Protein AF-A0A7S3LZZ2-F1 (afdb_monomer)

Structure (mmCIF, N/CA/C/O backbone):
data_AF-A0A7S3LZZ2-F1
#
_entry.id   AF-A0A7S3LZZ2-F1
#
loop_
_atom_site.group_PDB
_atom_site.id
_atom_site.type_symbol
_atom_site.label_atom_id
_atom_site.label_alt_id
_atom_site.label_comp_id
_atom_site.label_asym_id
_atom_site.label_entity_id
_atom_site.label_seq_id
_atom_site.pdbx_PDB_ins_code
_atom_site.Cartn_x
_atom_site.Cartn_y
_atom_site.Cartn_z
_atom_site.occupancy
_atom_site.B_iso_or_equiv
_atom_site.auth_seq_id
_atom_site.auth_comp_id
_atom_site.auth_asym_id
_atom_site.auth_atom_id
_atom_site.pdbx_PDB_model_num
ATOM 1 N N . GLU A 1 1 ? 26.527 -13.216 -9.599 1.00 69.25 1 GLU A N 1
ATOM 2 C CA . GLU A 1 1 ? 26.375 -13.040 -11.060 1.00 69.25 1 GLU A CA 1
ATOM 3 C C . GLU A 1 1 ? 26.691 -11.590 -11.415 1.00 69.25 1 GLU A C 1
ATOM 5 O O . GLU A 1 1 ? 26.596 -10.741 -10.533 1.00 69.25 1 GLU A O 1
ATOM 10 N N . ASN A 1 2 ? 27.154 -11.309 -12.637 1.00 85.38 2 ASN A N 1
ATOM 11 C CA . ASN A 1 2 ? 27.552 -9.960 -13.054 1.00 85.38 2 ASN A CA 1
ATOM 12 C C . ASN A 1 2 ? 26.360 -9.239 -13.708 1.00 85.38 2 ASN A C 1
ATOM 14 O O . ASN A 1 2 ? 25.901 -9.647 -14.773 1.00 85.38 2 ASN A O 1
ATOM 18 N N . TYR A 1 3 ? 25.875 -8.167 -13.074 1.00 78.31 3 TYR A N 1
ATOM 19 C CA . TYR A 1 3 ? 24.734 -7.362 -13.537 1.00 78.31 3 TYR A CA 1
ATOM 20 C C . TYR A 1 3 ? 24.880 -6.913 -15.000 1.00 78.31 3 TYR A C 1
ATOM 22 O O . TYR A 1 3 ? 23.918 -6.945 -15.762 1.00 78.31 3 TYR A O 1
ATOM 30 N N . LEU A 1 4 ? 26.103 -6.556 -15.409 1.00 80.50 4 LEU A N 1
ATOM 31 C CA . LEU A 1 4 ? 26.393 -6.055 -16.754 1.00 80.50 4 LEU A CA 1
ATOM 32 C C . LEU A 1 4 ? 26.231 -7.118 -17.842 1.00 80.50 4 LEU A C 1
ATOM 34 O O . LEU A 1 4 ? 26.174 -6.764 -19.012 1.00 80.50 4 LEU A O 1
ATOM 38 N N . GLU A 1 5 ? 26.211 -8.404 -17.488 1.00 83.19 5 GLU A N 1
ATOM 39 C CA . GLU A 1 5 ? 25.979 -9.501 -18.432 1.00 83.19 5 GLU A CA 1
ATOM 40 C C . GLU A 1 5 ? 24.538 -9.995 -18.405 1.00 83.19 5 GLU A C 1
ATOM 42 O O . GLU A 1 5 ? 23.996 -10.325 -19.455 1.00 83.19 5 GLU A O 1
ATOM 47 N N . GLN A 1 6 ? 23.914 -10.000 -17.225 1.00 82.75 6 GLN A N 1
ATOM 48 C CA . GLN A 1 6 ? 22.548 -10.482 -17.030 1.00 82.75 6 GLN A CA 1
ATOM 49 C C . GLN A 1 6 ? 21.499 -9.612 -17.736 1.00 82.75 6 GLN A C 1
ATOM 51 O O . GLN A 1 6 ? 20.494 -10.139 -18.204 1.00 82.75 6 GLN A O 1
ATOM 56 N N . TYR A 1 7 ? 21.734 -8.301 -17.816 1.00 83.38 7 TYR A N 1
ATOM 57 C CA . TYR A 1 7 ? 20.762 -7.333 -18.334 1.00 83.38 7 TYR A CA 1
ATOM 58 C C . TYR A 1 7 ? 21.166 -6.715 -19.676 1.00 83.38 7 TYR A C 1
ATOM 60 O O . TYR A 1 7 ? 20.685 -5.641 -20.022 1.00 83.38 7 TYR A O 1
ATOM 68 N N . LYS A 1 8 ? 22.050 -7.370 -20.441 1.00 84.69 8 LYS A N 1
ATOM 69 C CA . LYS A 1 8 ? 22.373 -6.897 -21.793 1.00 84.69 8 LYS A CA 1
ATOM 70 C C . LYS A 1 8 ? 21.149 -7.001 -22.693 1.00 84.69 8 LYS A C 1
ATOM 72 O O . LYS A 1 8 ? 20.452 -8.015 -22.690 1.00 84.69 8 LYS A O 1
ATOM 77 N N . VAL A 1 9 ? 20.946 -5.986 -23.519 1.00 83.12 9 VAL A N 1
ATOM 78 C CA . VAL A 1 9 ? 19.813 -5.898 -24.441 1.00 83.12 9 VAL A CA 1
ATOM 79 C C . VAL A 1 9 ? 20.325 -5.825 -25.874 1.00 83.12 9 VAL A C 1
ATOM 81 O O . VAL A 1 9 ? 21.414 -5.329 -26.149 1.00 83.12 9 VAL A O 1
ATOM 84 N N . SER A 1 10 ? 19.563 -6.397 -26.803 1.00 84.06 10 SER A N 1
ATOM 85 C CA . SER A 1 10 ? 19.816 -6.305 -28.245 1.00 84.06 10 SER A CA 1
ATOM 86 C C . SER A 1 10 ? 18.615 -5.617 -28.891 1.00 84.06 10 SER A C 1
ATOM 88 O O . SER A 1 10 ? 17.644 -6.300 -29.227 1.00 84.06 10 SER A O 1
ATOM 90 N N . PRO A 1 11 ? 18.621 -4.275 -28.994 1.00 78.50 11 PRO A N 1
ATOM 91 C CA . PRO A 1 11 ? 17.481 -3.558 -29.534 1.00 78.50 11 PRO A CA 1
ATOM 92 C C . PRO A 1 11 ? 17.299 -3.845 -31.033 1.00 78.50 11 PRO A C 1
ATOM 94 O O . PRO A 1 11 ? 18.282 -4.023 -31.763 1.00 78.50 11 PRO A O 1
ATOM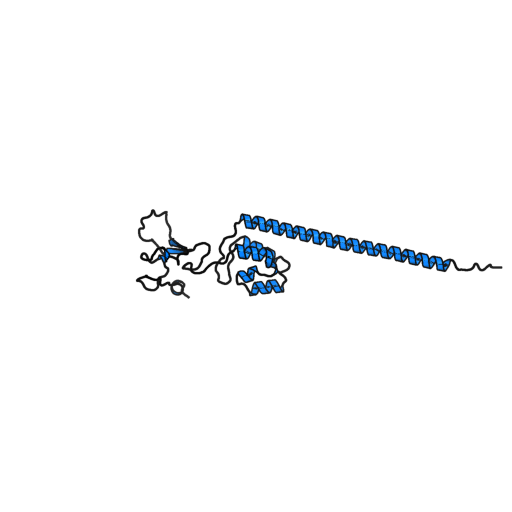 97 N N . PRO A 1 12 ? 16.049 -3.883 -31.524 1.00 75.81 12 PRO A N 1
ATOM 98 C CA . PRO A 1 12 ? 15.776 -4.094 -32.938 1.00 75.81 12 PRO A CA 1
ATOM 99 C C . PRO A 1 12 ? 16.335 -2.927 -33.762 1.00 75.81 12 PRO A C 1
ATOM 101 O O . PRO A 1 12 ? 16.027 -1.769 -33.500 1.00 75.81 12 PRO A O 1
ATOM 104 N N . GLY A 1 13 ? 17.159 -3.238 -34.765 1.00 70.00 13 GLY A N 1
ATOM 105 C CA . GLY A 1 13 ? 17.807 -2.231 -35.614 1.00 70.00 13 GLY A CA 1
ATOM 106 C C . GLY A 1 13 ? 19.178 -1.757 -35.123 1.00 70.00 13 GLY A C 1
ATOM 107 O O . GLY A 1 13 ? 19.819 -0.982 -35.828 1.00 70.00 13 GLY A O 1
ATOM 108 N N . SER A 1 14 ? 19.669 -2.248 -33.980 1.00 68.25 14 SER A N 1
ATOM 109 C CA . SER A 1 14 ? 21.058 -2.000 -33.590 1.00 68.25 14 SER A CA 1
ATOM 110 C C . SER A 1 14 ? 22.016 -2.798 -34.477 1.00 68.25 14 SER A C 1
ATOM 112 O O . SER A 1 14 ? 21.831 -3.991 -34.724 1.00 68.25 14 SER A O 1
ATOM 114 N N . HIS A 1 15 ? 23.060 -2.132 -34.968 1.00 65.69 15 HIS A N 1
ATOM 115 C CA . HIS A 1 15 ? 24.123 -2.747 -35.773 1.00 65.69 15 HIS A CA 1
ATOM 116 C C . HIS A 1 15 ? 25.244 -3.359 -34.916 1.00 65.69 15 HIS A C 1
ATOM 118 O O . HIS A 1 15 ? 26.231 -3.864 -35.455 1.00 65.69 15 HIS A O 1
ATOM 124 N N . GLN A 1 16 ? 25.113 -3.294 -33.590 1.00 66.81 16 GLN A N 1
ATOM 125 C CA . GLN A 1 16 ? 26.090 -3.787 -32.626 1.00 66.81 16 GLN A CA 1
ATOM 126 C C . GLN A 1 16 ? 25.553 -5.037 -31.911 1.00 66.81 16 GLN A C 1
ATOM 128 O O . GLN A 1 16 ? 24.363 -5.336 -31.952 1.00 66.81 16 GLN A O 1
ATOM 133 N N . GLY A 1 17 ? 26.455 -5.813 -31.300 1.00 75.06 17 GLY A N 1
ATOM 134 C CA . GLY A 1 17 ? 26.091 -6.971 -30.477 1.00 75.06 17 GLY A CA 1
ATOM 135 C C . GLY A 1 17 ? 25.333 -6.575 -29.196 1.00 75.06 17 GLY A C 1
ATOM 136 O O . GLY A 1 17 ? 24.872 -5.445 -29.078 1.00 75.06 17 GLY A O 1
ATOM 137 N N . PRO A 1 18 ? 25.211 -7.471 -28.202 1.00 78.94 18 PRO A N 1
ATOM 138 C CA . PRO A 1 18 ? 24.478 -7.176 -26.972 1.00 78.94 18 PRO A CA 1
ATOM 139 C C . PRO A 1 18 ? 25.100 -5.980 -26.231 1.00 78.94 18 PRO A C 1
ATOM 141 O O . PRO A 1 18 ? 26.233 -6.060 -25.746 1.00 78.94 18 PRO A O 1
ATOM 144 N N . ILE A 1 19 ? 24.347 -4.880 -26.158 1.00 81.81 19 ILE A N 1
ATOM 145 C CA . ILE A 1 19 ? 24.729 -3.627 -25.500 1.00 81.81 19 ILE A CA 1
ATOM 146 C C . ILE A 1 19 ? 24.229 -3.608 -24.055 1.00 81.81 19 ILE A C 1
ATOM 148 O O . ILE A 1 19 ? 23.355 -4.383 -23.670 1.00 81.81 19 ILE A O 1
ATOM 152 N N . LEU A 1 20 ? 24.811 -2.737 -23.228 1.00 83.56 20 LEU A N 1
ATOM 153 C CA . LEU A 1 20 ? 24.462 -2.660 -21.809 1.00 83.56 20 LEU A CA 1
ATOM 154 C C . LEU A 1 20 ? 23.032 -2.155 -21.590 1.00 83.56 20 LEU A C 1
ATOM 156 O O . LEU A 1 20 ? 22.352 -2.645 -20.697 1.00 83.56 20 LEU A O 1
ATOM 160 N N . ASN A 1 21 ? 22.623 -1.152 -22.366 1.00 87.00 21 ASN A N 1
ATOM 161 C CA . ASN A 1 21 ? 21.283 -0.583 -22.338 1.00 87.00 21 ASN A CA 1
ATOM 162 C C . ASN A 1 21 ? 20.990 0.191 -23.635 1.00 87.00 21 ASN A C 1
ATOM 164 O O . ASN A 1 21 ? 21.918 0.580 -24.353 1.00 87.00 21 ASN A O 1
ATOM 168 N N . SER A 1 22 ? 19.719 0.475 -23.906 1.00 86.44 22 SER A N 1
ATOM 169 C CA . SER A 1 22 ? 19.279 1.172 -25.125 1.00 86.44 22 SER A CA 1
ATOM 170 C C . SER A 1 22 ? 19.792 2.616 -25.229 1.00 86.44 22 SER A C 1
ATOM 172 O O . SER A 1 22 ? 19.927 3.145 -26.327 1.00 86.44 22 SER A O 1
ATOM 174 N N . CYS A 1 23 ? 20.127 3.259 -24.107 1.00 85.50 23 CYS A N 1
ATOM 175 C CA . CYS A 1 23 ? 20.605 4.647 -24.054 1.00 85.50 23 CYS A CA 1
ATOM 176 C C . CYS A 1 23 ? 22.049 4.846 -24.527 1.00 85.50 23 CYS A C 1
ATOM 178 O O . CYS A 1 23 ? 22.482 5.988 -24.715 1.00 85.50 23 CYS A O 1
ATOM 180 N N . THR A 1 24 ? 22.799 3.758 -24.696 1.00 80.81 24 THR A N 1
ATOM 181 C CA . THR A 1 24 ? 24.179 3.802 -25.195 1.00 80.81 24 THR A CA 1
ATOM 182 C C . THR A 1 24 ? 24.275 3.817 -26.723 1.00 80.81 24 THR A C 1
ATOM 184 O O . THR A 1 24 ? 25.304 4.238 -27.251 1.00 80.81 24 THR A O 1
ATOM 187 N N . ASP A 1 25 ? 23.216 3.423 -27.439 1.00 78.25 25 ASP A N 1
ATOM 188 C CA . ASP A 1 25 ? 23.186 3.425 -28.904 1.00 78.25 25 ASP A CA 1
ATOM 189 C C . ASP A 1 25 ? 22.629 4.753 -29.447 1.00 78.25 25 ASP A C 1
ATOM 191 O O . ASP A 1 25 ? 21.456 5.086 -29.285 1.00 78.25 25 ASP A O 1
ATOM 195 N N . ILE A 1 26 ? 23.489 5.535 -30.104 1.00 69.31 26 ILE A N 1
ATOM 196 C CA . ILE A 1 26 ? 23.172 6.881 -30.615 1.00 69.31 26 ILE A CA 1
ATOM 197 C C . ILE A 1 26 ? 22.311 6.812 -31.895 1.00 69.31 26 ILE A C 1
ATOM 199 O O . ILE A 1 26 ? 21.700 7.810 -32.277 1.00 69.31 26 ILE A O 1
ATOM 203 N N . GLY A 1 27 ? 22.259 5.654 -32.566 1.00 73.12 27 GLY A N 1
ATOM 204 C CA . GLY A 1 27 ? 21.544 5.464 -33.834 1.00 73.12 27 GLY A CA 1
ATOM 205 C C . GLY A 1 27 ? 20.116 4.932 -33.704 1.00 73.12 27 GLY A C 1
ATOM 206 O O . GLY A 1 27 ? 19.453 4.756 -34.726 1.00 73.12 27 GLY A O 1
ATOM 207 N N . LEU A 1 28 ? 19.650 4.652 -32.485 1.00 77.06 28 LEU A N 1
ATOM 208 C CA . LEU A 1 28 ? 18.345 4.042 -32.249 1.00 77.06 28 LEU A CA 1
ATOM 209 C C . LEU A 1 28 ? 17.211 5.080 -32.310 1.00 77.06 28 LEU A C 1
ATOM 211 O O . LEU A 1 28 ? 17.380 6.231 -31.901 1.00 77.06 28 LEU A O 1
ATOM 215 N N . ASP A 1 29 ? 16.044 4.675 -32.820 1.00 82.50 29 ASP A N 1
ATOM 216 C CA . ASP A 1 29 ? 14.871 5.551 -32.877 1.00 82.50 29 ASP A CA 1
ATOM 217 C C . ASP A 1 29 ? 14.443 5.982 -31.458 1.00 82.50 29 ASP A C 1
ATOM 219 O O . ASP A 1 29 ? 1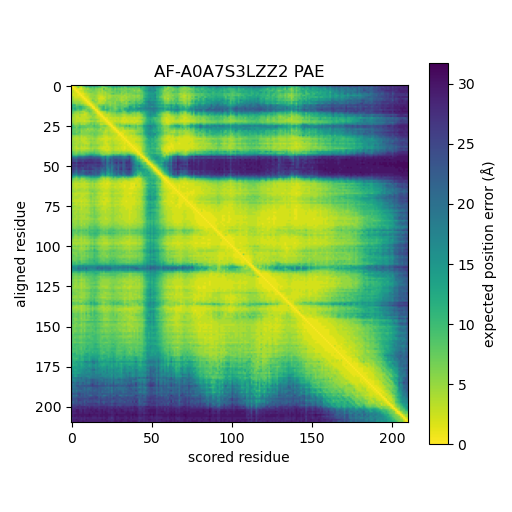4.350 5.120 -30.581 1.00 82.50 29 ASP A O 1
ATOM 223 N N . PRO A 1 30 ? 14.129 7.273 -31.215 1.00 79.50 30 PRO A N 1
ATOM 224 C CA . PRO A 1 30 ? 13.732 7.784 -29.901 1.00 79.50 30 PRO A CA 1
ATOM 225 C C . PRO A 1 30 ? 12.602 7.009 -29.212 1.00 79.50 30 PRO A C 1
ATOM 227 O O . PRO A 1 30 ? 12.548 6.993 -27.986 1.00 79.50 30 PRO A O 1
ATOM 230 N N . SER A 1 31 ? 11.705 6.374 -29.971 1.00 80.00 31 SER A N 1
ATOM 231 C CA . SER A 1 31 ? 10.592 5.586 -29.425 1.00 80.00 31 SER A CA 1
ATOM 232 C C . SER A 1 31 ? 10.999 4.204 -28.903 1.00 80.00 31 SER A C 1
ATOM 234 O O . SER A 1 31 ? 10.277 3.622 -28.098 1.00 80.00 31 SER A O 1
ATOM 236 N N . LEU A 1 32 ? 12.153 3.684 -29.331 1.00 83.56 32 LEU A N 1
ATOM 237 C CA . LEU A 1 32 ? 12.703 2.400 -28.884 1.00 83.56 32 LEU A CA 1
ATOM 238 C C . LEU A 1 32 ? 13.606 2.542 -27.651 1.00 83.56 32 LEU A C 1
ATOM 240 O O . LEU A 1 32 ? 13.959 1.536 -27.035 1.00 83.56 32 LEU A O 1
ATOM 244 N N . LEU A 1 33 ? 13.973 3.768 -27.266 1.00 86.75 33 LEU A N 1
ATOM 245 C CA . LEU A 1 33 ? 14.753 4.020 -26.055 1.00 86.75 33 LEU A CA 1
ATOM 246 C C . LEU A 1 33 ? 13.920 3.659 -24.821 1.00 86.75 33 LEU A C 1
ATOM 248 O O . LEU A 1 33 ? 12.791 4.125 -24.670 1.00 86.75 33 LEU A O 1
ATOM 252 N N . CYS A 1 34 ? 14.488 2.846 -23.925 1.00 89.94 34 CYS A N 1
ATOM 253 C CA . CYS A 1 34 ? 13.837 2.425 -22.680 1.00 89.94 34 CYS A CA 1
ATOM 254 C C . CYS A 1 34 ? 12.451 1.803 -22.915 1.00 89.94 34 CYS A C 1
ATOM 256 O O . CYS A 1 34 ? 11.501 2.093 -22.184 1.00 89.94 34 CYS A O 1
ATOM 258 N N . THR A 1 35 ? 12.310 1.030 -24.000 1.00 90.00 35 THR A N 1
ATOM 259 C CA . THR A 1 35 ? 11.042 0.407 -24.428 1.00 90.00 35 THR A CA 1
ATOM 260 C C . THR A 1 35 ? 9.910 1.426 -24.674 1.00 90.00 35 THR A C 1
ATOM 262 O O . THR A 1 35 ? 8.736 1.073 -24.712 1.00 90.00 35 THR A O 1
ATOM 265 N N . GLY A 1 36 ? 10.240 2.713 -24.831 1.00 89.75 36 GLY A N 1
ATOM 266 C CA . GLY A 1 36 ? 9.267 3.802 -24.948 1.00 89.75 36 GLY A CA 1
ATOM 267 C C . GLY A 1 36 ? 8.565 4.173 -23.633 1.00 89.75 36 GLY A C 1
ATOM 268 O O . GLY A 1 36 ? 7.584 4.914 -23.655 1.00 89.75 36 GLY A O 1
ATOM 269 N N . HIS A 1 37 ? 9.047 3.672 -22.492 1.00 92.69 37 HIS A N 1
ATOM 270 C CA . HIS A 1 37 ? 8.476 3.876 -21.152 1.00 92.69 37 HIS A CA 1
ATOM 271 C C . HIS A 1 37 ? 9.408 4.662 -20.220 1.00 92.69 37 HIS A C 1
ATOM 273 O O . HIS A 1 37 ? 9.373 4.519 -18.992 1.00 92.69 37 HIS A O 1
ATOM 279 N N . GLY A 1 38 ? 10.297 5.466 -20.796 1.00 91.56 38 GLY A N 1
ATOM 280 C CA . GLY A 1 38 ? 11.242 6.266 -20.039 1.00 91.56 38 GLY A CA 1
ATOM 281 C C . GLY A 1 38 ? 12.107 7.147 -20.922 1.00 91.56 38 GLY A C 1
ATOM 282 O O . GLY A 1 38 ? 11.900 7.274 -22.129 1.00 91.56 38 GLY A O 1
ATOM 283 N N . ARG A 1 39 ? 13.107 7.763 -20.298 1.00 89.38 39 ARG A N 1
ATOM 284 C CA . ARG A 1 39 ? 14.073 8.636 -20.968 1.00 89.38 39 ARG A CA 1
ATOM 285 C C . ARG A 1 39 ? 15.485 8.345 -20.498 1.00 89.38 39 ARG A C 1
ATOM 287 O O . ARG A 1 39 ? 15.702 7.971 -19.352 1.00 89.38 39 ARG A O 1
ATOM 294 N N . CYS A 1 40 ? 16.459 8.577 -21.363 1.00 87.56 40 CYS A N 1
ATOM 295 C CA . CYS A 1 40 ? 17.857 8.426 -20.995 1.00 87.56 40 CYS A CA 1
ATOM 296 C C . CYS A 1 40 ? 18.308 9.568 -20.086 1.00 87.56 40 CYS A C 1
ATOM 298 O O . CYS A 1 40 ? 18.065 10.742 -20.382 1.00 87.56 40 CYS A O 1
ATOM 300 N N . LYS A 1 41 ? 18.972 9.207 -18.992 1.00 86.69 41 LYS A N 1
ATOM 301 C CA . LYS A 1 41 ? 19.599 10.128 -18.052 1.00 86.69 41 LYS A CA 1
ATOM 302 C C . LYS A 1 41 ? 21.066 9.756 -17.898 1.00 86.69 41 LYS A C 1
ATOM 304 O O . LYS A 1 41 ? 21.395 8.580 -17.726 1.00 86.69 41 LYS A O 1
ATOM 309 N N . ASP A 1 42 ? 21.933 10.754 -17.947 1.00 83.62 42 ASP A N 1
ATOM 310 C CA . ASP A 1 42 ? 23.361 10.552 -17.756 1.00 83.62 42 ASP A CA 1
ATOM 311 C C . ASP A 1 42 ? 23.671 10.383 -16.262 1.00 83.62 42 ASP A C 1
ATOM 313 O O . ASP A 1 42 ? 23.072 11.023 -15.398 1.00 83.62 42 ASP A O 1
ATOM 317 N N . TRP A 1 43 ? 24.590 9.472 -15.932 1.00 79.06 43 TRP A N 1
ATOM 318 C CA . TRP A 1 43 ? 24.933 9.185 -14.535 1.00 79.06 43 TRP A CA 1
ATOM 319 C C . TRP A 1 43 ? 25.712 10.328 -13.867 1.00 79.06 43 TRP A C 1
ATOM 321 O O . TRP A 1 43 ? 25.580 10.573 -12.668 1.00 79.06 43 TRP A O 1
ATOM 331 N N . PHE A 1 44 ? 26.544 11.018 -14.648 1.00 73.38 44 PHE A N 1
ATOM 332 C CA . PHE A 1 44 ? 27.395 12.113 -14.199 1.00 73.38 44 PHE A CA 1
ATOM 333 C C . PHE A 1 44 ? 26.947 13.401 -14.894 1.00 73.38 44 PHE A C 1
ATOM 335 O O . PHE A 1 44 ? 27.557 13.807 -15.877 1.00 73.38 44 PHE A O 1
ATOM 342 N N . ASP A 1 45 ? 25.881 14.036 -14.415 1.00 65.00 45 ASP A N 1
ATOM 343 C CA . ASP A 1 45 ? 25.514 15.388 -14.849 1.00 65.00 45 ASP A CA 1
ATOM 344 C C . ASP A 1 45 ? 26.424 16.425 -14.153 1.00 65.00 45 ASP A C 1
ATOM 346 O O . ASP A 1 45 ? 26.332 16.587 -12.931 1.00 65.00 45 ASP A O 1
ATOM 350 N N . PRO A 1 46 ? 27.235 17.220 -14.877 1.00 55.59 46 PRO A N 1
ATOM 351 C CA . PRO A 1 46 ? 27.531 18.572 -14.445 1.00 55.59 46 PRO A CA 1
ATOM 352 C C . PRO A 1 46 ? 26.891 19.546 -15.443 1.00 55.59 46 PRO A C 1
ATOM 354 O O . PRO A 1 46 ? 27.400 19.727 -16.543 1.00 55.59 46 PRO A O 1
ATOM 357 N N . LEU A 1 47 ? 25.832 20.239 -15.012 1.00 53.81 47 LEU A N 1
ATOM 358 C CA . LEU A 1 47 ? 25.259 21.449 -15.640 1.00 53.81 47 LEU A CA 1
ATOM 359 C C . LEU A 1 47 ? 24.385 21.257 -16.907 1.00 53.81 47 LEU A C 1
ATOM 361 O O . LEU A 1 47 ? 24.531 20.283 -17.641 1.00 53.81 47 LEU A O 1
ATOM 365 N N . PRO A 1 48 ? 23.424 22.183 -17.148 1.00 50.28 48 PRO A N 1
ATOM 366 C CA . PRO A 1 48 ? 22.367 22.005 -18.138 1.00 50.28 48 PRO A CA 1
ATOM 367 C C . PRO A 1 48 ? 22.927 22.149 -19.555 1.00 50.28 48 PRO A C 1
ATOM 369 O O . PRO A 1 48 ? 23.380 23.222 -19.955 1.00 50.28 48 PRO A O 1
ATOM 372 N N . LEU A 1 49 ? 22.887 21.058 -20.315 1.00 53.41 49 LEU A N 1
ATOM 373 C CA . LEU A 1 49 ? 23.288 21.043 -21.715 1.00 53.41 49 LEU A CA 1
ATOM 374 C C . LEU A 1 49 ? 22.133 21.523 -22.593 1.00 53.41 49 LEU A C 1
ATOM 376 O O . LEU A 1 49 ? 21.134 20.837 -22.804 1.00 53.41 49 LEU A O 1
ATOM 380 N N . ASP A 1 50 ? 22.322 22.733 -23.109 1.00 55.06 50 ASP A N 1
ATOM 381 C CA . ASP A 1 50 ? 21.645 23.266 -24.281 1.00 55.06 50 ASP A CA 1
ATOM 382 C C . ASP A 1 50 ? 21.695 22.251 -25.446 1.00 55.06 50 ASP A C 1
ATOM 384 O O . ASP A 1 50 ? 22.606 21.426 -25.543 1.00 55.06 50 ASP A O 1
ATOM 388 N N . SER A 1 51 ? 20.699 22.303 -26.330 1.00 55.03 51 SER A N 1
ATOM 389 C CA . SER A 1 51 ? 20.233 21.231 -27.232 1.00 55.03 51 SER A CA 1
ATOM 390 C C . SER A 1 51 ? 21.198 20.768 -28.359 1.00 55.03 51 SER A C 1
ATOM 392 O O . SER A 1 51 ? 20.750 20.292 -29.406 1.00 55.03 51 SER A O 1
ATOM 394 N N . LYS A 1 52 ? 22.524 20.861 -28.194 1.00 53.56 52 LYS A N 1
ATOM 395 C CA . LYS A 1 52 ? 23.547 20.365 -29.137 1.00 53.56 52 LYS A CA 1
ATOM 396 C C . LYS A 1 52 ? 24.650 19.600 -28.386 1.00 53.56 52 LYS A C 1
ATOM 398 O O . LYS A 1 52 ? 25.630 20.190 -27.950 1.00 53.56 52 LYS A O 1
ATOM 403 N N . ARG A 1 53 ? 24.479 18.279 -28.239 1.00 53.62 53 ARG A N 1
ATOM 404 C CA . ARG A 1 53 ? 25.369 17.373 -27.480 1.00 53.62 53 ARG A CA 1
ATOM 405 C C . ARG A 1 53 ? 26.797 17.279 -28.066 1.00 53.62 53 ARG A C 1
ATOM 407 O O . ARG A 1 53 ? 26.930 16.812 -29.197 1.00 53.62 53 ARG A O 1
ATOM 414 N N . PRO A 1 54 ? 27.870 17.591 -27.310 1.00 51.53 54 PRO A N 1
ATOM 415 C CA . PRO A 1 54 ? 29.094 16.795 -27.350 1.00 51.53 54 PRO A CA 1
ATOM 416 C C . PRO A 1 54 ? 28.872 15.482 -26.569 1.00 51.53 54 PRO A C 1
ATOM 418 O O . PRO A 1 54 ? 27.968 15.401 -25.740 1.00 51.53 54 PRO A O 1
ATOM 421 N N . ALA A 1 55 ? 29.639 14.436 -26.884 1.00 53.00 55 ALA A N 1
ATOM 422 C CA . ALA A 1 55 ? 29.469 13.077 -26.355 1.00 53.00 55 ALA A CA 1
ATOM 423 C C . ALA A 1 55 ? 29.309 13.021 -24.814 1.00 53.00 55 ALA A C 1
ATOM 425 O O . ALA A 1 55 ? 29.970 13.796 -24.117 1.00 53.00 55 ALA A O 1
ATOM 426 N N . PRO A 1 56 ? 28.479 12.105 -24.273 1.00 53.34 56 PRO A N 1
ATOM 427 C CA . PRO A 1 56 ? 28.312 11.964 -22.830 1.00 53.34 56 PRO A CA 1
ATOM 428 C C . PRO A 1 56 ? 29.654 11.605 -22.176 1.00 53.34 56 PRO A C 1
ATOM 430 O O . PRO A 1 56 ? 30.360 10.701 -22.623 1.00 53.34 56 PRO A O 1
ATOM 433 N N . LEU A 1 57 ? 30.016 12.317 -21.106 1.00 58.94 57 LEU A N 1
ATOM 434 C CA . LEU A 1 57 ? 31.246 12.091 -20.332 1.00 58.94 57 LEU A CA 1
ATOM 435 C C . LEU A 1 57 ? 31.176 10.829 -19.438 1.00 58.94 57 LEU A C 1
ATOM 437 O O . LEU A 1 57 ? 32.108 10.565 -18.679 1.00 58.94 57 LEU A O 1
ATOM 441 N N . GLY A 1 58 ? 30.101 10.035 -19.522 1.00 69.81 58 GLY A N 1
ATOM 442 C CA . GLY A 1 58 ? 29.912 8.814 -18.737 1.00 69.81 58 GLY A CA 1
ATOM 443 C C . GLY A 1 58 ? 28.733 7.945 -19.201 1.00 69.81 58 GLY A C 1
ATOM 444 O O . GLY A 1 58 ? 28.119 8.246 -20.223 1.00 69.81 58 GLY A O 1
ATOM 445 N N . PRO A 1 59 ? 28.428 6.846 -18.483 1.00 80.44 59 PRO A N 1
ATOM 446 C CA . PRO A 1 59 ? 27.345 5.938 -18.843 1.00 80.44 59 PRO A CA 1
ATOM 447 C C . PRO A 1 59 ? 25.972 6.596 -18.643 1.00 80.44 59 PRO A C 1
ATOM 449 O O . PRO A 1 59 ? 25.712 7.214 -17.608 1.00 80.44 59 PRO A O 1
ATOM 452 N N . SER A 1 60 ? 25.094 6.424 -19.628 1.00 84.44 60 SER A N 1
ATOM 453 C CA . SER A 1 60 ? 23.682 6.798 -19.580 1.00 84.44 60 SER A CA 1
ATOM 454 C C . SER A 1 60 ? 22.829 5.583 -19.204 1.00 84.44 60 SER A C 1
ATOM 456 O O . SER A 1 60 ? 23.166 4.447 -19.546 1.00 84.44 60 SER A O 1
ATOM 458 N N . PHE A 1 61 ? 21.733 5.805 -18.480 1.00 88.38 61 PHE A N 1
ATOM 459 C CA . PHE A 1 61 ? 20.781 4.763 -18.085 1.00 88.38 61 PHE A CA 1
ATOM 460 C C . PHE A 1 61 ? 19.343 5.233 -18.291 1.00 88.38 61 PHE A C 1
ATOM 462 O O . PHE A 1 61 ? 19.065 6.431 -18.360 1.00 88.38 61 PHE A O 1
ATOM 469 N N . CYS A 1 62 ? 18.420 4.280 -18.359 1.00 89.69 62 CYS A N 1
ATOM 470 C CA . CYS A 1 62 ? 16.999 4.569 -18.442 1.00 89.69 62 CYS A CA 1
ATOM 471 C C . CYS A 1 62 ? 16.448 5.095 -17.110 1.00 89.69 62 CYS A C 1
ATOM 473 O O . CYS A 1 62 ? 16.510 4.434 -16.074 1.00 89.69 62 CYS A O 1
ATOM 475 N N . GLU A 1 63 ? 15.866 6.289 -17.150 1.00 92.00 63 GLU A N 1
ATOM 476 C CA . GLU A 1 63 ? 14.983 6.828 -16.123 1.00 92.00 63 GLU A CA 1
ATOM 477 C C . GLU A 1 63 ? 13.541 6.520 -16.540 1.00 92.00 63 GLU A C 1
ATOM 479 O O . GLU A 1 63 ? 12.989 7.161 -17.436 1.00 92.00 63 GLU A O 1
ATOM 484 N N . CYS A 1 64 ? 12.960 5.493 -15.919 1.00 93.81 64 CYS A N 1
ATOM 485 C CA . CYS A 1 64 ? 11.615 5.024 -16.237 1.00 93.81 64 CYS A CA 1
ATOM 486 C C . CYS A 1 64 ? 10.524 5.985 -15.775 1.00 93.81 64 CYS A C 1
ATOM 488 O O . CYS A 1 64 ? 10.641 6.632 -14.727 1.00 93.81 64 CYS A O 1
ATOM 490 N N . ASP A 1 65 ? 9.414 5.972 -16.506 1.00 94.31 65 ASP A N 1
ATOM 491 C CA . ASP A 1 65 ? 8.172 6.596 -16.080 1.00 94.31 65 ASP A CA 1
ATOM 492 C C . ASP A 1 65 ? 7.651 5.968 -14.779 1.00 94.31 65 ASP A C 1
ATOM 494 O O . ASP A 1 65 ? 8.015 4.857 -14.381 1.00 94.31 65 ASP A O 1
ATOM 498 N N . ARG A 1 66 ? 6.766 6.692 -14.083 1.00 93.56 66 ARG A N 1
ATOM 499 C CA . ARG A 1 66 ? 6.282 6.323 -12.741 1.00 93.56 66 ARG A CA 1
ATOM 500 C C . ARG A 1 66 ? 5.765 4.883 -12.661 1.00 93.56 66 ARG A C 1
ATOM 502 O O . ARG A 1 66 ? 6.025 4.212 -11.660 1.00 93.56 66 ARG A O 1
ATOM 509 N N . ASP A 1 67 ? 5.062 4.434 -13.696 1.00 94.88 67 ASP A N 1
ATOM 510 C CA . ASP A 1 67 ? 4.331 3.166 -13.725 1.00 94.88 67 ASP A CA 1
ATOM 511 C C . ASP A 1 67 ? 5.177 1.993 -14.264 1.00 94.88 67 ASP A C 1
ATOM 513 O O . ASP A 1 67 ? 4.682 0.870 -14.327 1.00 94.88 67 ASP A O 1
ATOM 517 N N . TRP A 1 68 ? 6.458 2.219 -14.587 1.00 94.69 68 TRP A N 1
ATOM 518 C CA . TRP A 1 68 ? 7.378 1.217 -15.136 1.00 94.69 68 TRP A CA 1
ATOM 519 C C . TRP A 1 68 ? 8.674 1.110 -14.323 1.00 94.69 68 TRP A C 1
ATOM 521 O O . TRP A 1 68 ? 9.055 2.005 -13.564 1.00 94.69 68 TRP A O 1
ATOM 531 N N . THR A 1 69 ? 9.345 -0.033 -14.421 1.00 93.88 69 THR A N 1
ATOM 532 C CA . THR A 1 69 ? 10.573 -0.357 -13.692 1.00 93.88 69 THR A CA 1
ATOM 533 C C . THR A 1 69 ? 11.405 -1.384 -14.455 1.00 93.88 69 THR A C 1
ATOM 535 O O . THR A 1 69 ? 10.948 -1.951 -15.440 1.00 93.88 69 THR A O 1
ATOM 538 N N . GLY A 1 70 ? 12.622 -1.628 -13.973 1.00 90.44 70 GLY A N 1
ATOM 539 C CA . GLY A 1 70 ? 13.591 -2.506 -14.627 1.00 90.44 70 GLY A CA 1
ATOM 540 C C . GLY A 1 70 ? 14.715 -1.703 -15.287 1.00 90.44 70 GLY A C 1
ATOM 541 O O . GLY A 1 70 ? 14.667 -0.472 -15.281 1.00 90.44 70 GLY A O 1
ATOM 542 N N . PRO A 1 71 ? 15.746 -2.377 -15.815 1.00 88.88 71 PRO A N 1
ATOM 543 C CA . PRO A 1 71 ? 16.862 -1.717 -16.493 1.00 88.88 71 PRO A CA 1
ATOM 544 C C . PRO A 1 71 ? 16.443 -1.030 -17.804 1.00 88.88 71 PRO A C 1
ATOM 546 O O . PRO A 1 71 ? 17.035 -0.016 -18.156 1.00 88.88 71 PRO A O 1
ATOM 549 N N . GLU A 1 72 ? 15.406 -1.544 -18.478 1.00 90.31 72 GLU A N 1
ATOM 550 C CA . GLU A 1 72 ? 14.863 -1.027 -19.750 1.00 90.31 72 GLU A CA 1
ATOM 551 C C . GLU A 1 72 ? 13.385 -0.621 -19.654 1.00 90.31 72 GLU A C 1
ATOM 553 O O . GLU A 1 72 ? 12.702 -0.496 -20.671 1.00 90.31 72 GLU A O 1
ATOM 558 N N . CYS A 1 73 ? 12.879 -0.411 -18.434 1.00 92.50 73 CYS A N 1
ATOM 559 C CA . CYS A 1 73 ? 11.492 -0.000 -18.188 1.00 92.50 73 CYS A CA 1
ATOM 560 C C . CYS A 1 73 ? 10.442 -0.957 -18.782 1.00 92.50 73 CYS A C 1
ATOM 562 O O . CYS A 1 73 ? 9.364 -0.539 -19.190 1.00 92.50 73 CYS A O 1
ATOM 564 N N . ASP A 1 74 ? 10.759 -2.247 -18.815 1.00 91.38 74 ASP A N 1
ATOM 565 C CA . ASP A 1 74 ? 9.958 -3.323 -19.396 1.00 91.38 74 ASP A CA 1
ATOM 566 C C . ASP A 1 74 ? 8.938 -3.916 -18.410 1.00 91.38 74 ASP A C 1
ATOM 568 O O . ASP A 1 74 ? 7.962 -4.553 -18.811 1.00 91.38 74 ASP A O 1
ATOM 572 N N . ILE A 1 75 ? 9.136 -3.695 -17.109 1.00 92.12 75 ILE A N 1
ATOM 573 C CA . ILE A 1 75 ? 8.297 -4.256 -16.050 1.00 92.12 75 ILE A CA 1
ATOM 574 C C . ILE A 1 75 ? 7.300 -3.200 -15.578 1.00 92.12 75 ILE A C 1
ATOM 576 O O . ILE A 1 75 ? 7.680 -2.146 -15.067 1.00 92.12 75 ILE A O 1
ATOM 580 N N . GLN A 1 76 ? 6.007 -3.498 -15.668 1.00 93.62 76 GLN A N 1
ATOM 581 C CA . GLN A 1 76 ? 4.968 -2.609 -15.155 1.00 93.62 76 GLN A CA 1
ATOM 582 C C . GLN A 1 76 ? 4.886 -2.679 -13.620 1.00 93.62 76 GLN A C 1
ATOM 584 O O . GLN A 1 76 ? 4.774 -3.755 -13.024 1.00 93.62 76 GLN A O 1
ATOM 589 N N . ARG A 1 77 ? 4.908 -1.522 -12.953 1.00 94.94 77 ARG A N 1
ATOM 590 C CA . ARG A 1 77 ? 4.744 -1.416 -11.500 1.00 94.94 77 ARG A CA 1
ATOM 591 C C . ARG A 1 77 ? 3.287 -1.595 -11.092 1.00 94.94 77 ARG A C 1
ATOM 593 O O . ARG A 1 77 ? 2.355 -1.140 -11.747 1.00 94.94 77 ARG A O 1
ATOM 600 N N . LYS A 1 78 ? 3.103 -2.185 -9.913 1.00 95.06 78 LYS A N 1
ATOM 601 C CA . LYS A 1 78 ? 1.814 -2.199 -9.215 1.00 95.06 78 LYS A CA 1
ATOM 602 C C . LYS A 1 78 ? 1.508 -0.812 -8.633 1.00 95.06 78 LYS A C 1
ATOM 604 O O . LYS A 1 78 ? 2.427 -0.102 -8.229 1.00 95.06 78 LYS A O 1
ATOM 609 N N . SER A 1 79 ? 0.230 -0.451 -8.558 1.00 95.56 79 SER A N 1
ATOM 610 C CA . SER A 1 79 ? -0.247 0.832 -8.019 1.00 95.56 79 SER A CA 1
ATOM 611 C C . SER A 1 79 ? -0.189 0.838 -6.485 1.00 95.56 79 SER A C 1
ATOM 613 O O . SER A 1 79 ? -0.712 -0.076 -5.836 1.00 95.56 79 SER A O 1
ATOM 615 N N . GLN A 1 80 ? 0.425 1.867 -5.890 1.00 95.81 80 GLN A N 1
ATOM 616 C CA . GLN A 1 80 ? 0.441 2.051 -4.434 1.00 95.81 80 GLN A CA 1
ATOM 617 C C . GLN A 1 80 ? -0.960 2.382 -3.913 1.00 95.81 80 GLN A C 1
ATOM 619 O O . GLN A 1 80 ? -1.343 1.885 -2.857 1.00 95.81 80 GLN A O 1
ATOM 624 N N . PHE A 1 81 ? -1.752 3.151 -4.660 1.00 95.00 81 PHE A N 1
ATOM 625 C CA . PHE A 1 81 ? -3.123 3.506 -4.312 1.00 95.00 81 PHE A CA 1
ATOM 626 C C . PHE A 1 81 ? -4.007 2.268 -4.210 1.00 95.00 81 PHE A C 1
ATOM 628 O O . PHE A 1 81 ? -4.728 2.100 -3.228 1.00 95.00 81 PHE A O 1
ATOM 635 N N . THR A 1 82 ? -3.890 1.348 -5.168 1.00 95.62 82 THR A N 1
ATOM 636 C CA . THR A 1 82 ? -4.616 0.073 -5.123 1.00 95.62 82 THR A CA 1
ATOM 637 C C . THR A 1 82 ? -4.218 -0.733 -3.886 1.00 95.62 82 THR A C 1
ATOM 639 O O . THR A 1 82 ? -5.088 -1.209 -3.156 1.00 95.62 82 THR A O 1
ATOM 642 N N . ALA A 1 83 ? -2.916 -0.834 -3.594 1.00 95.81 83 ALA A N 1
ATOM 643 C CA . ALA A 1 83 ? -2.432 -1.498 -2.384 1.00 95.81 83 ALA A CA 1
ATOM 644 C C . ALA A 1 83 ? -2.954 -0.823 -1.100 1.00 95.81 83 ALA A C 1
ATOM 646 O O . ALA A 1 83 ? -3.338 -1.510 -0.154 1.00 95.81 83 ALA A O 1
ATOM 647 N N . PHE A 1 84 ? -3.005 0.511 -1.074 1.00 95.69 84 PHE A N 1
ATOM 648 C CA . PHE A 1 84 ? -3.490 1.304 0.054 1.00 95.69 84 PHE A CA 1
ATOM 649 C C . PHE A 1 84 ? -4.986 1.086 0.304 1.00 95.69 84 PHE A C 1
ATOM 651 O O . PHE A 1 84 ? -5.379 0.789 1.430 1.00 95.69 84 PHE A O 1
ATOM 658 N N . VAL A 1 85 ? -5.815 1.152 -0.740 1.00 95.00 85 VAL A N 1
ATOM 659 C CA . VAL A 1 85 ? -7.262 0.893 -0.654 1.00 95.00 85 VAL A CA 1
ATOM 660 C C . VAL A 1 85 ? -7.529 -0.542 -0.195 1.00 95.00 85 VAL A C 1
ATOM 662 O O . VAL A 1 85 ? -8.353 -0.765 0.695 1.00 95.00 85 VAL A O 1
ATOM 665 N N . LEU A 1 86 ? -6.794 -1.520 -0.734 1.00 95.31 86 LEU A N 1
ATOM 666 C CA . LEU A 1 86 ? -6.886 -2.911 -0.285 1.00 95.31 86 LEU A CA 1
ATOM 667 C C . LEU A 1 86 ? -6.489 -3.066 1.185 1.00 95.31 86 LEU A C 1
ATOM 669 O O . LEU A 1 86 ? -7.154 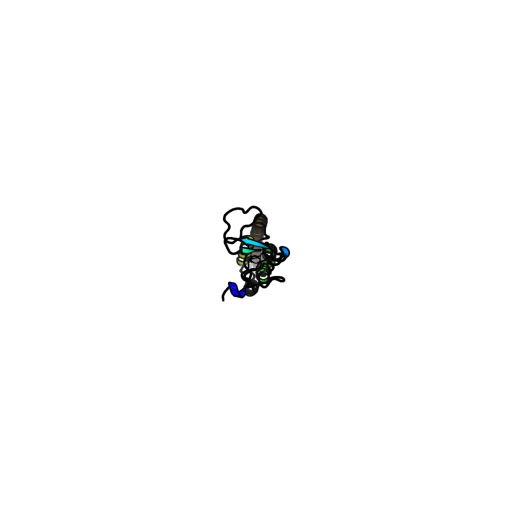-3.802 1.911 1.00 95.31 86 LEU A O 1
ATOM 673 N N . SER A 1 87 ? -5.462 -2.353 1.647 1.00 94.00 87 SER A N 1
ATOM 674 C CA . SER A 1 87 ? -5.077 -2.351 3.061 1.00 94.00 87 SER A CA 1
ATOM 675 C C . SER A 1 87 ? -6.162 -1.712 3.932 1.00 94.00 87 SER A C 1
ATOM 677 O O . SER A 1 87 ? -6.528 -2.262 4.965 1.00 94.00 87 SER A O 1
ATOM 679 N N . MET A 1 88 ? -6.770 -0.609 3.495 1.00 92.19 88 MET A N 1
ATOM 680 C CA . MET A 1 88 ? -7.787 0.106 4.268 1.00 92.19 88 MET A CA 1
ATOM 681 C C . MET A 1 88 ? -9.081 -0.698 4.456 1.00 92.19 88 MET A C 1
ATOM 683 O O . MET A 1 88 ? -9.605 -0.735 5.563 1.00 92.19 88 MET A O 1
ATOM 687 N N . PHE A 1 89 ? -9.592 -1.366 3.417 1.00 91.88 89 PHE A N 1
ATOM 688 C CA . PHE A 1 89 ? -10.870 -2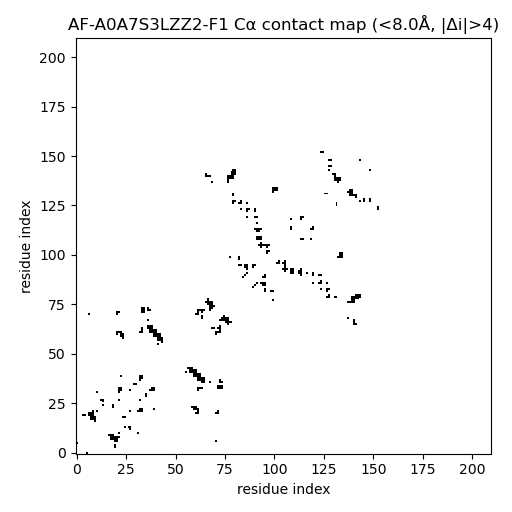.096 3.502 1.00 91.88 89 PHE A CA 1
ATOM 689 C C . PHE A 1 89 ? -10.709 -3.590 3.784 1.00 91.88 89 PHE A C 1
ATOM 691 O O . PHE A 1 89 ? -11.507 -4.179 4.511 1.00 91.88 89 PHE A O 1
ATOM 698 N N . PHE A 1 90 ? -9.669 -4.209 3.229 1.00 91.81 90 PHE A N 1
ATOM 699 C CA . PHE A 1 90 ? -9.449 -5.656 3.280 1.00 91.81 90 PHE A CA 1
ATOM 700 C C . PHE A 1 90 ? -8.133 -6.032 3.981 1.00 91.81 90 PHE A C 1
ATOM 702 O O . PHE A 1 90 ? -7.709 -7.189 3.929 1.00 91.81 90 PHE A O 1
ATOM 709 N N . GLY A 1 91 ? -7.486 -5.093 4.680 1.00 87.19 91 GLY A N 1
ATOM 710 C CA . GLY A 1 91 ? -6.206 -5.331 5.354 1.00 87.19 91 GLY A CA 1
ATOM 711 C C . GLY A 1 91 ? -6.292 -6.297 6.534 1.00 87.19 91 GLY A C 1
ATOM 712 O O . GLY A 1 91 ? -5.334 -7.034 6.767 1.00 87.19 91 GLY A O 1
ATOM 713 N N . MET A 1 92 ? -7.447 -6.389 7.208 1.00 86.75 92 MET A N 1
ATOM 714 C CA . MET A 1 92 ? -7.705 -7.425 8.224 1.00 86.75 92 MET A CA 1
ATOM 715 C C . MET A 1 92 ? -7.643 -8.844 7.638 1.00 86.75 92 MET A C 1
ATOM 717 O O . MET A 1 92 ? -7.266 -9.781 8.336 1.00 86.75 92 MET A O 1
ATOM 721 N N . PHE A 1 93 ? -7.957 -8.991 6.347 1.00 89.81 93 PHE A N 1
ATOM 722 C CA . PHE A 1 93 ? -7.859 -10.248 5.604 1.00 89.81 93 PHE A CA 1
ATOM 723 C C . PHE A 1 93 ? -6.519 -10.410 4.862 1.00 89.81 93 PHE A C 1
ATOM 725 O O . PHE A 1 93 ? -6.308 -11.414 4.190 1.00 89.81 93 PHE A O 1
ATOM 732 N N . GLY A 1 94 ? -5.607 -9.435 4.946 1.00 89.81 94 GLY A N 1
ATOM 733 C CA . GLY A 1 94 ? -4.301 -9.488 4.281 1.00 89.81 94 GLY A CA 1
ATOM 734 C C . GLY A 1 94 ? -4.327 -9.321 2.757 1.00 89.81 94 GLY A C 1
ATOM 735 O O . GLY A 1 94 ? -3.366 -9.711 2.092 1.00 89.81 94 GLY A O 1
ATOM 736 N N . ALA A 1 95 ? -5.390 -8.739 2.187 1.00 94.12 95 ALA A N 1
ATOM 737 C CA . ALA A 1 95 ? -5.505 -8.507 0.740 1.00 94.12 95 ALA A CA 1
ATOM 738 C C . ALA A 1 95 ? -4.366 -7.647 0.166 1.00 94.12 95 ALA A C 1
ATOM 740 O O . ALA A 1 95 ? -3.910 -7.876 -0.954 1.00 94.12 95 ALA A O 1
ATOM 741 N N . ASP A 1 96 ? -3.873 -6.694 0.953 1.00 93.56 96 ASP A N 1
ATOM 742 C CA . ASP A 1 96 ? -2.713 -5.862 0.635 1.00 93.56 96 ASP A CA 1
ATOM 743 C C . ASP A 1 96 ? -1.430 -6.683 0.430 1.00 93.56 96 ASP A C 1
ATOM 745 O O . ASP A 1 96 ? -0.692 -6.465 -0.531 1.00 93.56 96 ASP A O 1
ATOM 749 N N . MET A 1 97 ? -1.191 -7.682 1.282 1.00 93.38 97 MET A N 1
ATOM 750 C CA . MET A 1 97 ? -0.040 -8.582 1.155 1.00 93.38 97 MET A CA 1
ATOM 751 C C . MET A 1 97 ? -0.169 -9.508 -0.050 1.00 93.38 97 MET A C 1
ATOM 753 O O . MET A 1 97 ? 0.819 -9.717 -0.757 1.00 93.38 97 MET A O 1
ATOM 757 N N . PHE A 1 98 ? -1.375 -10.010 -0.334 1.00 94.44 98 PHE A N 1
ATOM 758 C CA . PHE A 1 98 ? -1.625 -10.803 -1.541 1.00 94.44 98 PHE A CA 1
ATOM 759 C C . PHE A 1 98 ? -1.395 -9.987 -2.815 1.00 94.44 98 PHE A C 1
ATOM 761 O O . PHE A 1 98 ? -0.752 -10.474 -3.744 1.00 94.44 98 PHE A O 1
ATOM 768 N N . TYR A 1 99 ? -1.826 -8.723 -2.841 1.00 95.00 99 TYR A N 1
ATOM 769 C CA . TYR A 1 99 ? -1.571 -7.829 -3.971 1.00 95.00 99 TYR A CA 1
ATOM 770 C C . TYR A 1 99 ? -0.074 -7.590 -4.200 1.00 95.00 99 TYR A C 1
ATOM 772 O O . TYR A 1 99 ? 0.397 -7.630 -5.337 1.00 95.00 99 TYR A O 1
ATOM 780 N N . LEU A 1 100 ? 0.703 -7.405 -3.131 1.00 94.12 100 LEU A N 1
ATOM 781 C CA . LEU A 1 100 ? 2.152 -7.191 -3.208 1.00 94.12 100 LEU A CA 1
ATOM 782 C C . LEU A 1 100 ? 2.963 -8.476 -3.492 1.00 94.12 100 LEU A C 1
ATOM 784 O O . LEU A 1 100 ? 4.169 -8.385 -3.720 1.00 94.12 100 LEU A O 1
ATOM 788 N N . GLY A 1 101 ? 2.318 -9.650 -3.511 1.00 93.81 101 GLY A N 1
ATOM 789 C CA . GLY A 1 101 ? 2.949 -10.954 -3.766 1.00 93.81 101 GLY A CA 1
ATOM 790 C C . GLY A 1 101 ? 3.469 -11.670 -2.513 1.00 93.81 101 GLY A C 1
ATOM 791 O O . GLY A 1 101 ? 4.017 -12.766 -2.605 1.00 93.81 101 GLY A O 1
ATOM 792 N N . TRP A 1 102 ? 3.264 -11.101 -1.323 1.00 92.56 102 TRP A N 1
ATOM 793 C CA . TRP A 1 102 ? 3.689 -11.677 -0.044 1.00 92.56 102 TRP A CA 1
ATOM 794 C C . TRP A 1 102 ? 2.662 -12.687 0.487 1.00 92.56 102 TRP A C 1
ATOM 796 O O . TRP A 1 102 ? 2.052 -12.486 1.540 1.00 92.56 102 TRP A O 1
ATOM 806 N N . PHE A 1 103 ? 2.476 -13.801 -0.228 1.00 92.69 103 PHE A N 1
ATOM 807 C CA . PHE A 1 103 ? 1.458 -14.810 0.102 1.00 92.69 103 PHE A CA 1
ATOM 808 C C . PHE A 1 103 ? 1.590 -15.371 1.523 1.00 92.69 103 PHE A C 1
ATOM 810 O O . PHE A 1 103 ? 0.591 -15.466 2.232 1.00 92.69 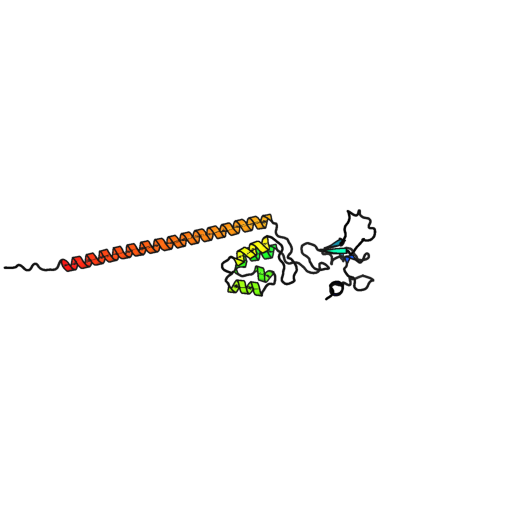103 PHE A O 1
ATOM 817 N N . GLY A 1 104 ? 2.811 -15.685 1.973 1.00 91.81 104 GLY A N 1
ATOM 818 C CA . GLY A 1 104 ? 3.041 -16.214 3.323 1.00 91.81 104 GLY A CA 1
ATOM 819 C C . GLY A 1 104 ? 2.600 -15.250 4.431 1.00 91.81 104 GLY A C 1
ATOM 820 O O . GLY A 1 104 ? 1.942 -15.665 5.384 1.00 91.81 104 GLY A O 1
ATOM 821 N N . LEU A 1 105 ? 2.887 -13.950 4.279 1.00 90.19 105 LEU A N 1
ATOM 822 C CA . LEU A 1 105 ? 2.450 -12.920 5.231 1.00 90.19 105 LEU A CA 1
ATOM 823 C C . LEU A 1 105 ? 0.935 -12.687 5.164 1.00 90.19 105 LEU A C 1
ATOM 825 O O . LEU A 1 105 ? 0.308 -12.489 6.203 1.00 90.19 105 LEU A O 1
ATOM 829 N N . GLY A 1 106 ? 0.336 -12.759 3.971 1.00 90.25 106 GLY A N 1
ATOM 830 C CA . GLY A 1 106 ? -1.119 -12.685 3.803 1.00 90.25 106 GLY A CA 1
ATOM 831 C C . GLY A 1 106 ? -1.852 -13.825 4.517 1.00 90.25 106 GLY A C 1
ATOM 832 O O . GLY A 1 106 ? -2.801 -13.583 5.262 1.00 90.25 106 GLY A O 1
ATOM 833 N N . VAL A 1 107 ? -1.369 -15.065 4.381 1.00 92.00 107 VAL A N 1
ATOM 834 C CA . VAL A 1 107 ? -1.931 -16.224 5.100 1.00 92.00 107 VAL A CA 1
ATOM 835 C C . VAL A 1 107 ? -1.731 -16.089 6.610 1.00 92.00 107 VAL A C 1
ATOM 837 O O . VAL A 1 107 ? -2.666 -16.322 7.373 1.00 92.00 107 VAL A O 1
ATOM 840 N N . ALA A 1 108 ? -0.555 -15.646 7.062 1.00 90.69 108 ALA A N 1
ATOM 841 C CA . ALA A 1 108 ? -0.305 -15.411 8.483 1.00 90.69 108 ALA A CA 1
ATOM 842 C C . ALA A 1 108 ? -1.261 -14.359 9.080 1.00 90.69 108 ALA A C 1
ATOM 844 O O . ALA A 1 108 ? -1.777 -14.551 10.186 1.00 90.69 108 ALA A O 1
ATOM 845 N N . LYS A 1 109 ? -1.569 -13.284 8.343 1.00 88.69 109 LYS A N 1
ATOM 846 C CA . LYS A 1 109 ? -2.606 -12.316 8.733 1.00 88.69 109 LYS A CA 1
ATOM 847 C C . LYS A 1 109 ? -3.981 -12.964 8.864 1.00 88.69 109 LYS A C 1
ATOM 849 O O . LYS A 1 109 ? -4.651 -12.736 9.866 1.00 88.69 109 LYS A O 1
ATOM 854 N N . LEU A 1 110 ? -4.392 -13.790 7.901 1.00 88.62 110 LEU A N 1
ATOM 855 C CA . LEU A 1 110 ? -5.678 -14.497 7.960 1.00 88.62 110 LEU A CA 1
ATOM 856 C C . LEU A 1 110 ? -5.771 -15.413 9.184 1.00 88.62 110 LEU A C 1
ATOM 858 O O . LEU A 1 110 ? -6.755 -15.360 9.920 1.00 88.62 110 LEU A O 1
ATOM 862 N N . CYS A 1 111 ? -4.730 -16.208 9.443 1.00 87.94 111 CYS A N 1
ATOM 863 C CA . CYS A 1 111 ? -4.689 -17.120 10.587 1.00 87.94 111 CYS A CA 1
ATOM 864 C C . CYS A 1 111 ? -4.713 -16.386 11.936 1.00 87.94 111 CYS A C 1
ATOM 866 O O . CYS A 1 111 ? -5.246 -16.909 12.910 1.00 87.94 111 CYS A O 1
ATOM 868 N N . THR A 1 112 ? -4.156 -15.175 11.998 1.00 87.50 112 THR A N 1
ATOM 869 C CA . THR A 1 112 ? -4.118 -14.347 13.216 1.00 87.50 112 THR A CA 1
ATOM 870 C C . THR A 1 112 ? -5.291 -13.370 13.326 1.00 87.50 112 THR A C 1
ATOM 872 O O . THR A 1 112 ? -5.288 -12.530 14.227 1.00 87.50 112 THR A O 1
ATOM 875 N N . LEU A 1 113 ? -6.280 -13.451 12.421 1.00 80.75 113 LEU A N 1
ATOM 876 C CA . LEU A 1 113 ? -7.387 -12.490 12.301 1.00 80.75 113 LEU A CA 1
ATOM 877 C C . LEU A 1 113 ? -6.888 -11.030 12.296 1.00 80.75 113 LEU A C 1
ATOM 879 O O . LEU A 1 113 ? -7.415 -10.169 12.999 1.00 80.75 113 LEU A O 1
ATOM 883 N N . GLY A 1 114 ? -5.818 -10.762 11.543 1.00 69.94 114 GLY A N 1
ATOM 884 C CA . GLY A 1 114 ? -5.219 -9.432 11.411 1.00 69.94 114 GLY A CA 1
ATOM 885 C C . GLY A 1 114 ? -4.398 -8.973 12.622 1.00 69.94 114 GLY A C 1
ATOM 886 O O . GLY A 1 114 ? -4.178 -7.770 12.784 1.00 69.94 114 GLY A O 1
ATOM 887 N N . GLY A 1 115 ? -3.957 -9.891 13.494 1.00 75.62 115 GLY A N 1
ATOM 888 C CA . GLY A 1 115 ? -3.046 -9.593 14.607 1.00 75.62 115 GLY A CA 1
ATOM 889 C C . GLY A 1 115 ? -3.619 -8.598 15.621 1.00 75.62 115 GLY A C 1
ATOM 890 O O . GLY A 1 115 ? -2.925 -7.666 16.024 1.00 75.62 115 GLY A O 1
ATOM 891 N N . LEU A 1 116 ? -4.901 -8.755 15.982 1.00 79.00 116 LEU A N 1
ATOM 892 C CA . LEU A 1 116 ? -5.650 -7.844 16.870 1.00 79.00 116 LEU A CA 1
ATOM 893 C C . LEU A 1 116 ? -5.747 -6.393 16.348 1.00 79.00 116 LEU A C 1
ATOM 895 O O . LEU A 1 116 ? -5.929 -5.461 17.128 1.00 79.00 116 LEU A O 1
ATOM 899 N N . GLY A 1 117 ? -5.612 -6.184 15.034 1.00 82.81 117 GLY A N 1
ATOM 900 C CA . GLY A 1 117 ? -5.727 -4.872 14.387 1.00 82.81 117 GLY A CA 1
ATOM 901 C C . GLY A 1 117 ? -4.448 -4.027 14.405 1.00 82.81 117 GLY A C 1
ATOM 902 O O . GLY A 1 117 ? -4.349 -3.072 13.638 1.00 82.81 117 GLY A O 1
ATOM 903 N N . VAL A 1 118 ? -3.432 -4.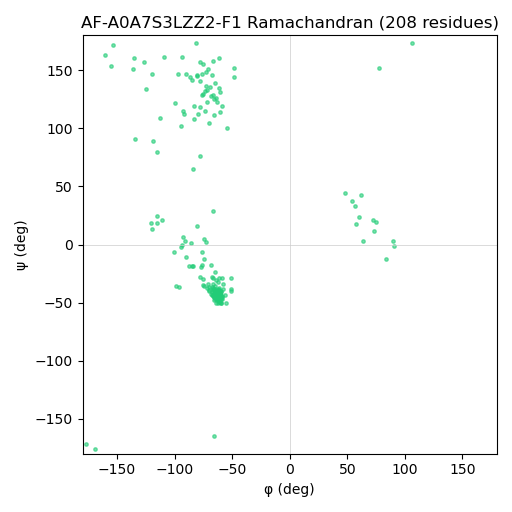391 15.196 1.00 87.56 118 VAL A N 1
ATOM 904 C CA . VAL A 1 118 ? -2.134 -3.685 15.205 1.00 87.56 118 VAL A CA 1
ATOM 905 C C . VAL A 1 118 ? -1.419 -3.860 13.869 1.00 87.56 118 VAL A C 1
ATOM 907 O O . VAL A 1 118 ? -0.927 -2.892 13.292 1.00 87.56 118 VAL A O 1
ATOM 910 N N . TRP A 1 119 ? -1.409 -5.090 13.350 1.00 89.81 119 TRP A N 1
ATOM 911 C CA . TRP A 1 119 ? -0.790 -5.392 12.062 1.00 89.81 119 TRP A CA 1
ATOM 912 C C . TRP A 1 119 ? -1.489 -4.638 10.923 1.00 89.81 119 TRP A C 1
ATOM 914 O O . TRP A 1 119 ? -0.841 -4.065 10.052 1.00 89.81 119 TRP A O 1
ATOM 924 N N . TRP A 1 120 ? -2.816 -4.544 10.982 1.00 90.06 120 TRP A N 1
ATOM 925 C CA . TRP A 1 120 ? -3.599 -3.780 10.019 1.00 90.06 120 TRP A CA 1
ATOM 926 C C . TRP A 1 120 ? -3.250 -2.285 10.015 1.00 90.06 120 TRP A C 1
ATOM 928 O O . TRP A 1 120 ? -2.955 -1.738 8.955 1.00 90.06 120 TRP A O 1
ATOM 938 N N . ILE A 1 121 ? -3.204 -1.637 11.185 1.00 91.25 121 ILE A N 1
ATOM 939 C CA . ILE A 1 121 ? -2.838 -0.213 11.292 1.00 91.25 121 ILE A CA 1
ATOM 940 C C . ILE A 1 121 ? -1.409 0.025 10.785 1.00 91.25 121 ILE A C 1
ATOM 942 O O . ILE A 1 121 ? -1.162 1.004 10.078 1.00 91.25 121 ILE A O 1
ATOM 946 N N . PHE A 1 122 ? -0.477 -0.875 11.115 1.00 92.44 122 PHE A N 1
ATOM 947 C CA . PHE A 1 122 ? 0.905 -0.795 10.647 1.00 92.44 122 PHE A CA 1
ATOM 948 C C . PHE A 1 122 ? 0.995 -0.817 9.120 1.00 92.44 122 PHE A C 1
ATOM 950 O O . PHE A 1 122 ? 1.701 0.008 8.543 1.00 92.44 122 PHE A O 1
ATOM 957 N N . ASP A 1 123 ? 0.264 -1.709 8.452 1.00 91.88 123 ASP A N 1
ATOM 958 C CA . ASP A 1 123 ? 0.336 -1.805 6.995 1.00 91.88 123 ASP A CA 1
ATOM 959 C C . ASP A 1 123 ? -0.336 -0.635 6.284 1.00 91.88 123 ASP A C 1
ATOM 961 O O . ASP A 1 123 ? 0.232 -0.122 5.319 1.00 91.88 123 ASP A O 1
ATOM 965 N N . VAL A 1 124 ? -1.461 -0.131 6.804 1.00 93.88 124 VAL A N 1
ATOM 966 C CA . VAL A 1 124 ? -2.084 1.098 6.285 1.00 93.88 124 VAL A CA 1
ATOM 967 C C . VAL A 1 124 ? -1.099 2.270 6.372 1.00 93.88 124 VAL A C 1
ATOM 969 O O . VAL A 1 124 ? -0.926 3.007 5.399 1.00 93.88 124 VAL A O 1
ATOM 972 N N . ALA A 1 125 ? -0.397 2.420 7.501 1.00 93.88 125 ALA A N 1
ATOM 973 C CA . ALA A 1 125 ? 0.614 3.462 7.673 1.00 93.88 125 ALA A CA 1
ATOM 974 C C . ALA A 1 125 ? 1.832 3.250 6.756 1.00 93.88 125 ALA A C 1
ATOM 976 O O . ALA A 1 125 ? 2.299 4.193 6.115 1.00 93.88 125 ALA A O 1
ATOM 977 N N . ARG A 1 126 ? 2.338 2.015 6.651 1.00 94.00 126 ARG A N 1
ATOM 978 C CA . ARG A 1 126 ? 3.515 1.673 5.839 1.00 94.00 126 ARG A CA 1
ATOM 979 C C . ARG A 1 126 ? 3.271 1.893 4.346 1.00 94.00 126 ARG A C 1
ATOM 981 O O . ARG A 1 126 ? 4.120 2.475 3.681 1.00 94.00 126 ARG A O 1
ATOM 988 N N . ILE A 1 127 ? 2.131 1.429 3.832 1.00 94.88 127 ILE A N 1
ATOM 989 C CA . ILE A 1 127 ? 1.770 1.514 2.408 1.00 94.88 127 ILE A CA 1
ATOM 990 C C . ILE A 1 127 ? 1.369 2.941 2.028 1.00 94.88 127 ILE A C 1
ATOM 992 O O . ILE A 1 127 ? 1.674 3.391 0.928 1.00 94.88 127 ILE A O 1
ATOM 996 N N . GLY A 1 128 ? 0.699 3.669 2.922 1.00 93.94 128 GLY A N 1
ATOM 997 C CA . GLY A 1 128 ? 0.282 5.041 2.648 1.00 93.94 128 GLY A CA 1
ATOM 998 C C . GLY A 1 128 ? 1.423 6.063 2.714 1.00 93.94 128 GLY A C 1
ATOM 999 O O . GLY A 1 128 ? 1.450 6.993 1.915 1.00 93.94 128 GLY A O 1
ATOM 1000 N N . SER A 1 129 ? 2.391 5.877 3.617 1.00 93.06 129 SER A N 1
ATOM 1001 C CA . SER A 1 129 ? 3.495 6.833 3.813 1.00 93.06 129 SER A CA 1
ATOM 1002 C C . SER A 1 129 ? 4.600 6.755 2.760 1.00 93.06 129 SER A C 1
ATOM 1004 O O . SER A 1 129 ? 5.280 7.750 2.519 1.00 93.06 129 SER A O 1
ATOM 1006 N N . SER A 1 130 ? 4.827 5.590 2.147 1.00 93.38 130 SER A N 1
ATOM 1007 C CA . SER A 1 130 ? 5.897 5.429 1.161 1.00 93.38 130 SER A CA 1
ATOM 1008 C C . SER A 1 130 ? 5.617 4.290 0.177 1.00 93.38 130 SER A C 1
ATOM 1010 O O . SER A 1 130 ? 4.951 3.317 0.542 1.00 93.38 130 SER A O 1
ATOM 1012 N N . PRO A 1 131 ? 6.173 4.348 -1.049 1.00 93.31 131 PRO A N 1
ATOM 1013 C CA . PRO A 1 131 ? 6.091 3.240 -1.988 1.00 93.31 131 PRO A CA 1
ATOM 1014 C C . PRO A 1 131 ? 6.873 2.040 -1.444 1.00 93.31 131 PRO A C 1
ATOM 1016 O O . PRO A 1 131 ? 8.109 2.060 -1.336 1.00 93.31 131 PRO A O 1
ATOM 1019 N N . VAL A 1 132 ? 6.120 1.001 -1.088 1.00 94.50 132 VAL A N 1
ATOM 1020 C CA . VAL A 1 132 ? 6.604 -0.275 -0.550 1.00 94.50 132 VAL A CA 1
ATOM 1021 C C . VAL A 1 132 ? 7.171 -1.187 -1.638 1.00 94.50 132 VAL A C 1
ATOM 1023 O O . VAL A 1 132 ? 6.819 -1.078 -2.813 1.00 94.50 132 VAL A O 1
ATOM 1026 N N . SER A 1 133 ? 8.037 -2.117 -1.241 1.00 94.00 133 SER A N 1
ATOM 1027 C CA . SER A 1 133 ? 8.576 -3.130 -2.149 1.00 94.00 133 SER A CA 1
ATOM 1028 C C . SER A 1 133 ? 7.652 -4.344 -2.271 1.00 94.00 133 SER A C 1
ATOM 1030 O O . SER A 1 133 ? 7.044 -4.809 -1.303 1.00 94.00 133 SER A O 1
ATOM 1032 N N . THR A 1 134 ? 7.574 -4.863 -3.488 1.00 93.81 134 THR A N 1
ATOM 1033 C CA . THR A 1 134 ? 6.947 -6.144 -3.826 1.00 93.81 134 THR A CA 1
ATOM 1034 C C . THR A 1 134 ? 7.907 -7.304 -3.550 1.00 93.81 134 THR A C 1
ATOM 1036 O O . THR A 1 134 ? 9.074 -7.085 -3.216 1.00 93.81 134 THR A O 1
ATOM 1039 N N . VAL A 1 135 ? 7.420 -8.542 -3.679 1.00 92.25 135 VAL A N 1
ATOM 1040 C CA . VAL A 1 135 ? 8.257 -9.750 -3.556 1.00 92.25 135 VAL A CA 1
ATOM 1041 C C . VAL A 1 135 ? 9.406 -9.776 -4.576 1.00 92.25 135 VAL A C 1
ATOM 1043 O O . VAL A 1 135 ? 10.493 -10.256 -4.267 1.00 92.25 135 VAL A O 1
ATOM 1046 N N . ASP A 1 136 ? 9.210 -9.151 -5.739 1.00 87.44 136 ASP A N 1
ATOM 1047 C CA . ASP A 1 136 ? 10.185 -9.074 -6.832 1.00 87.44 136 ASP A CA 1
ATOM 1048 C C . ASP A 1 136 ? 11.254 -7.984 -6.610 1.00 87.44 136 ASP A C 1
ATOM 1050 O O . ASP A 1 136 ? 11.946 -7.574 -7.533 1.00 87.44 136 ASP A O 1
ATOM 1054 N N . SER A 1 137 ? 11.395 -7.476 -5.379 1.00 85.88 137 SER A N 1
ATOM 1055 C CA . SER A 1 137 ? 12.347 -6.421 -4.980 1.00 85.88 137 SER A CA 1
ATOM 1056 C C . SER A 1 137 ? 12.144 -5.043 -5.634 1.00 85.88 137 SER A C 1
ATOM 1058 O O . SER A 1 137 ? 12.879 -4.105 -5.324 1.00 85.88 137 SER A O 1
ATOM 1060 N N . PHE A 1 138 ? 11.113 -4.863 -6.463 1.00 90.38 138 PHE A N 1
ATOM 1061 C CA . PHE A 1 138 ? 10.752 -3.565 -7.039 1.00 90.38 138 PHE A CA 1
ATOM 1062 C C . PHE A 1 138 ? 9.759 -2.797 -6.163 1.00 90.38 138 PHE A C 1
ATOM 1064 O O . PHE A 1 138 ? 8.881 -3.387 -5.525 1.00 90.38 138 PHE A O 1
ATOM 1071 N N . ARG A 1 139 ? 9.868 -1.463 -6.165 1.00 93.50 139 ARG A N 1
ATOM 1072 C CA . ARG A 1 139 ? 8.929 -0.563 -5.475 1.00 93.50 139 ARG A CA 1
ATOM 1073 C C . ARG A 1 139 ? 7.668 -0.344 -6.313 1.00 93.50 139 ARG A C 1
ATOM 1075 O O . ARG A 1 139 ? 7.742 -0.297 -7.539 1.00 93.50 139 ARG A O 1
ATOM 1082 N N . VAL A 1 140 ? 6.528 -0.193 -5.644 1.00 95.25 140 VAL A N 1
ATOM 1083 C CA . VAL A 1 140 ? 5.251 0.183 -6.279 1.00 95.25 140 VAL A CA 1
ATOM 1084 C C . VAL A 1 140 ? 5.289 1.610 -6.841 1.00 95.25 140 VAL A C 1
ATOM 1086 O O . VAL A 1 140 ? 6.096 2.435 -6.410 1.00 95.25 140 VAL A O 1
ATOM 1089 N N . ALA A 1 141 ? 4.415 1.900 -7.806 1.00 95.06 141 ALA A N 1
ATOM 1090 C CA . ALA A 1 141 ? 4.261 3.232 -8.381 1.00 95.06 141 ALA A CA 1
ATOM 1091 C C . ALA A 1 141 ? 3.720 4.199 -7.320 1.00 95.06 141 ALA A C 1
ATOM 1093 O O . ALA A 1 141 ? 2.677 3.935 -6.729 1.00 95.06 141 ALA A O 1
ATOM 1094 N N . ALA A 1 142 ? 4.423 5.309 -7.082 1.00 92.88 142 ALA A N 1
ATOM 1095 C CA . ALA A 1 142 ? 4.038 6.320 -6.098 1.00 92.88 142 ALA A CA 1
ATOM 1096 C C . ALA A 1 142 ? 2.906 7.219 -6.627 1.00 92.88 142 ALA A C 1
ATOM 1098 O O . ALA A 1 142 ? 3.136 8.346 -7.063 1.00 92.88 142 ALA A O 1
ATOM 1099 N N . ASP A 1 143 ? 1.687 6.689 -6.637 1.00 94.31 143 ASP A N 1
ATOM 1100 C CA . ASP A 1 143 ? 0.460 7.350 -7.100 1.00 94.31 143 ASP A CA 1
ATOM 1101 C C . ASP A 1 143 ? -0.415 7.892 -5.955 1.00 94.31 143 ASP A C 1
ATOM 1103 O O . ASP A 1 143 ? -1.383 8.606 -6.204 1.00 94.31 143 ASP A O 1
ATOM 1107 N N . VAL A 1 144 ? -0.067 7.600 -4.698 1.00 93.56 144 VAL A N 1
ATOM 1108 C CA . VAL A 1 144 ? -0.770 8.132 -3.524 1.00 93.56 144 VAL A CA 1
ATOM 1109 C C . VAL A 1 144 ? -0.251 9.520 -3.178 1.00 93.56 144 VAL A C 1
ATOM 1111 O O . VAL A 1 144 ? 0.912 9.706 -2.817 1.00 93.56 144 VAL A O 1
ATOM 1114 N N . GLU A 1 145 ? -1.143 10.503 -3.224 1.00 93.00 145 GLU A N 1
ATOM 1115 C CA . GLU A 1 145 ? -0.832 11.849 -2.764 1.00 93.00 145 GLU A CA 1
ATOM 1116 C C . GLU A 1 145 ? -0.760 11.901 -1.231 1.00 93.00 145 GLU A C 1
ATOM 1118 O O . GLU A 1 145 ? -1.616 11.368 -0.519 1.00 93.00 145 GLU A O 1
ATOM 1123 N N . HIS A 1 146 ? 0.253 12.594 -0.705 1.00 90.38 146 HIS A N 1
ATOM 1124 C CA . HIS A 1 146 ? 0.516 12.645 0.736 1.00 90.38 146 HIS A CA 1
ATOM 1125 C C . HIS A 1 146 ? -0.662 13.222 1.534 1.00 90.38 146 HIS A C 1
ATOM 1127 O O . HIS A 1 146 ? -0.999 12.705 2.597 1.00 90.38 146 HIS A O 1
ATOM 1133 N N . TRP A 1 147 ? -1.317 14.275 1.031 1.00 94.00 147 TRP A N 1
ATOM 1134 C CA . TRP A 1 147 ? -2.460 14.883 1.719 1.00 94.00 147 TRP A CA 1
ATOM 1135 C C . TRP A 1 147 ? -3.664 13.931 1.767 1.00 94.00 147 TRP A C 1
ATOM 1137 O O . TRP A 1 147 ? -4.333 13.843 2.798 1.00 94.00 147 TRP A O 1
ATOM 1147 N N . ALA A 1 148 ? -3.904 13.175 0.691 1.00 92.00 148 ALA A N 1
ATOM 1148 C CA . ALA A 1 148 ? -4.991 12.207 0.615 1.00 92.00 148 ALA A CA 1
ATOM 1149 C C . ALA A 1 148 ? -4.770 11.070 1.620 1.00 92.00 148 ALA A C 1
ATOM 1151 O O . ALA A 1 148 ? -5.686 10.723 2.368 1.00 92.00 148 ALA A O 1
ATOM 1152 N N . PHE A 1 149 ? -3.537 10.560 1.710 1.00 93.56 149 PHE A N 1
ATOM 1153 C CA . PHE A 1 149 ? -3.141 9.598 2.738 1.00 93.56 149 PHE A CA 1
ATOM 1154 C C . PHE A 1 149 ? -3.426 10.122 4.151 1.00 93.56 149 PHE A C 1
ATOM 1156 O O . PHE A 1 149 ? -4.075 9.430 4.934 1.00 93.56 149 PHE A O 1
ATOM 1163 N N . VAL A 1 150 ? -2.992 11.346 4.474 1.00 94.31 150 VAL A N 1
ATOM 1164 C CA . VAL A 1 150 ? -3.163 11.925 5.817 1.00 94.31 150 VAL A CA 1
ATOM 1165 C C . VAL A 1 150 ? -4.642 12.050 6.186 1.00 94.31 150 VAL A C 1
ATOM 1167 O O . VAL A 1 150 ? -5.036 11.616 7.269 1.00 94.31 150 VAL A O 1
ATOM 1170 N N . LEU A 1 151 ? -5.486 12.579 5.293 1.00 95.31 151 LEU A N 1
ATOM 1171 C CA . LEU A 1 151 ? -6.927 12.700 5.551 1.00 95.31 151 LEU A CA 1
ATOM 1172 C C . LEU A 1 151 ? -7.604 11.332 5.714 1.00 95.31 151 LEU A C 1
ATOM 1174 O O . LEU A 1 151 ? -8.421 11.145 6.621 1.00 95.31 151 LEU A O 1
ATOM 1178 N N . CYS A 1 152 ? -7.243 10.356 4.877 1.00 93.94 152 CYS A N 1
ATOM 1179 C CA . CYS A 1 152 ? -7.767 8.994 4.979 1.00 93.94 152 CYS A CA 1
ATOM 1180 C C . CYS A 1 152 ? -7.333 8.323 6.289 1.00 93.94 152 CYS A C 1
ATOM 1182 O O . CYS A 1 152 ? -8.148 7.700 6.961 1.00 93.94 152 CYS A O 1
ATOM 1184 N N . PHE A 1 153 ? -6.077 8.485 6.701 1.00 93.69 153 PHE A N 1
ATOM 1185 C CA . PHE A 1 153 ? -5.556 7.889 7.930 1.00 93.69 153 PHE A CA 1
ATOM 1186 C C . PHE A 1 153 ? -6.169 8.514 9.193 1.00 93.69 153 PHE A C 1
ATOM 1188 O O . PHE A 1 153 ? -6.556 7.800 10.123 1.00 93.69 153 PHE A O 1
ATOM 1195 N N . LEU A 1 154 ? -6.319 9.842 9.227 1.00 94.69 154 LEU A N 1
ATOM 1196 C CA . LEU A 1 154 ? -6.954 10.547 10.346 1.00 94.69 154 LEU A CA 1
ATOM 1197 C C . LEU A 1 154 ? -8.439 10.197 10.473 1.00 94.69 154 LEU A C 1
ATOM 1199 O O . LEU A 1 154 ? -8.912 9.907 11.570 1.00 94.69 154 LEU A O 1
ATOM 1203 N N . SER A 1 155 ? -9.173 10.177 9.359 1.00 95.12 155 SER A N 1
ATOM 1204 C CA . SER A 1 155 ? -10.588 9.786 9.374 1.00 95.12 155 SER A CA 1
ATOM 1205 C C . SER A 1 155 ? -10.767 8.330 9.807 1.00 95.12 155 SER A C 1
ATOM 1207 O O . SER A 1 155 ? -11.605 8.034 10.657 1.00 95.12 155 SER A O 1
ATOM 1209 N N . PHE A 1 156 ? -9.929 7.427 9.303 1.00 92.12 156 PHE A N 1
ATOM 1210 C CA . PHE A 1 156 ? -9.938 6.015 9.669 1.00 92.12 156 PHE A CA 1
ATOM 1211 C C . PHE A 1 156 ? -9.676 5.779 11.160 1.00 92.12 156 PHE A C 1
ATOM 1213 O O . PHE A 1 156 ? -10.450 5.093 11.828 1.00 92.12 156 PHE A O 1
ATOM 1220 N N . THR A 1 157 ? -8.623 6.386 11.712 1.00 91.31 157 THR A N 1
ATOM 1221 C CA . THR A 1 157 ? -8.297 6.255 13.142 1.00 91.31 157 THR A CA 1
ATOM 1222 C C . THR A 1 157 ? -9.372 6.874 14.035 1.00 91.31 157 THR A C 1
ATOM 1224 O O . THR A 1 157 ? -9.703 6.292 15.070 1.00 91.31 157 THR A O 1
ATOM 1227 N 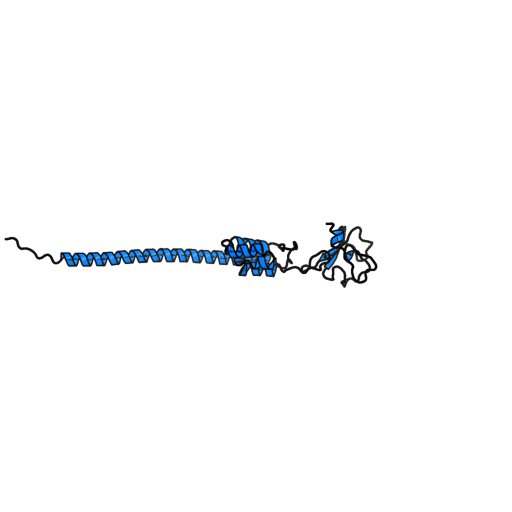N . ALA A 1 158 ? -9.987 7.986 13.618 1.00 95.31 158 ALA A N 1
ATOM 1228 C CA . ALA A 1 158 ? -11.115 8.589 14.325 1.00 95.31 158 ALA A CA 1
ATOM 1229 C C . ALA A 1 158 ? -12.347 7.669 14.353 1.00 95.31 158 ALA A C 1
ATOM 1231 O O . ALA A 1 158 ? -12.947 7.484 15.413 1.00 95.31 158 ALA A O 1
ATOM 1232 N N . VAL A 1 159 ? -12.702 7.045 13.223 1.00 94.19 159 VAL A N 1
ATOM 1233 C CA . VAL A 1 159 ? -13.824 6.091 13.142 1.00 94.19 159 VAL A CA 1
ATOM 1234 C C . VAL A 1 159 ? -13.570 4.868 14.021 1.00 94.19 159 VAL A C 1
ATOM 1236 O O . VAL A 1 159 ? -14.462 4.456 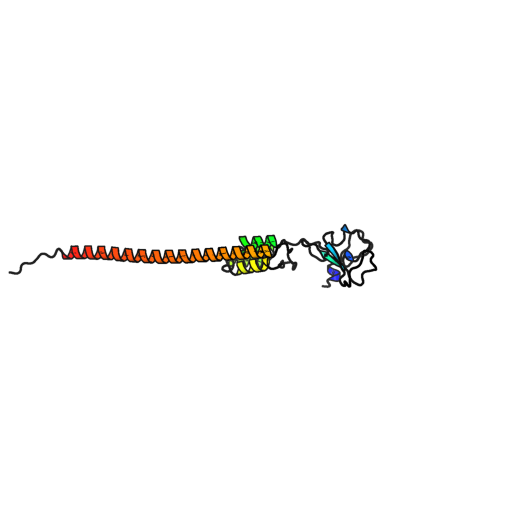14.763 1.00 94.19 159 VAL A O 1
ATOM 1239 N N . LEU A 1 160 ? -12.353 4.314 14.000 1.00 91.56 160 LEU A N 1
ATOM 1240 C CA . LEU A 1 160 ? -11.989 3.193 14.869 1.00 91.56 160 LEU A CA 1
ATOM 1241 C C . LEU A 1 160 ? -12.051 3.572 16.352 1.00 91.56 160 LEU A C 1
ATOM 1243 O O . LEU A 1 160 ? -12.642 2.839 17.146 1.00 91.56 160 LEU A O 1
ATOM 1247 N N . ALA A 1 161 ? -11.496 4.724 16.732 1.00 94.25 161 ALA A N 1
ATOM 1248 C CA . ALA A 1 161 ? -11.523 5.203 18.112 1.00 94.25 161 ALA A CA 1
ATOM 1249 C C . ALA A 1 161 ? -12.959 5.428 18.607 1.00 94.25 161 ALA A C 1
ATOM 1251 O O . ALA A 1 161 ? -13.316 5.010 19.711 1.00 94.25 161 ALA A O 1
ATOM 1252 N N . PHE A 1 162 ? -13.805 6.033 17.773 1.00 96.81 162 PHE A N 1
ATOM 1253 C CA . PHE A 1 162 ? -15.213 6.242 18.087 1.00 96.81 162 PHE A CA 1
ATOM 1254 C C . PHE A 1 162 ? -15.976 4.916 18.206 1.00 96.81 162 PHE A C 1
ATOM 1256 O O . PHE A 1 162 ? -16.721 4.722 19.167 1.00 96.81 162 PHE A O 1
ATOM 1263 N N . GLY A 1 163 ? -15.737 3.969 17.295 1.00 95.00 163 GLY A N 1
ATOM 1264 C CA . GLY A 1 163 ? -16.328 2.632 17.346 1.00 95.00 163 GLY A CA 1
ATOM 1265 C C . GLY A 1 163 ? -15.950 1.865 18.615 1.00 95.00 163 GLY A C 1
ATOM 1266 O O . GLY A 1 163 ? -16.824 1.305 19.279 1.00 95.00 163 GLY A O 1
ATOM 1267 N N . LEU A 1 164 ? -14.672 1.895 19.007 1.00 93.31 164 LEU A N 1
ATOM 1268 C CA . LEU A 1 164 ? -14.196 1.282 20.252 1.00 93.31 164 LEU A CA 1
ATOM 1269 C C . LEU A 1 164 ? -14.783 1.964 21.492 1.00 93.31 164 LEU A C 1
ATOM 1271 O O . LEU A 1 164 ? -15.143 1.281 22.451 1.00 93.31 164 LEU A O 1
ATOM 1275 N N . SER A 1 165 ? -14.924 3.292 21.465 1.00 96.12 165 SER A N 1
ATOM 1276 C CA . SER A 1 165 ? -15.564 4.056 22.538 1.00 96.12 165 SER A CA 1
ATOM 1277 C C . SER A 1 165 ? -17.033 3.659 22.710 1.00 96.12 165 SER A C 1
ATOM 1279 O O . SER A 1 165 ? -17.438 3.283 23.810 1.00 96.12 165 SER A O 1
ATOM 1281 N N . ILE A 1 166 ? -17.816 3.630 21.624 1.00 96.00 166 ILE A N 1
ATOM 1282 C CA . ILE A 1 166 ? -19.217 3.177 21.653 1.00 96.00 166 ILE A CA 1
ATOM 1283 C C . ILE A 1 166 ? -19.311 1.736 22.146 1.00 96.00 166 ILE A C 1
ATOM 1285 O O . ILE A 1 166 ? -20.142 1.433 23.001 1.00 96.00 166 ILE A O 1
ATOM 1289 N N . TRP A 1 167 ? -18.471 0.841 21.624 1.00 95.31 167 TRP A N 1
ATOM 1290 C CA . TRP A 1 167 ? -18.466 -0.559 22.039 1.00 95.31 167 TRP A CA 1
ATOM 1291 C C . TRP A 1 167 ? -18.168 -0.701 23.535 1.00 95.31 167 TRP A C 1
ATOM 1293 O O . TRP A 1 167 ? -18.875 -1.428 24.232 1.00 95.31 167 TRP A O 1
ATOM 1303 N N . SER A 1 168 ? -17.181 0.042 24.043 1.00 95.44 168 SER A N 1
ATOM 1304 C CA . SER A 1 168 ? -16.826 0.082 25.463 1.00 95.44 168 SER A CA 1
ATOM 1305 C C . SER A 1 168 ? -17.983 0.590 26.327 1.00 95.44 168 SER A C 1
ATOM 1307 O O . SER A 1 168 ? -18.367 -0.070 27.295 1.00 95.44 168 SER A O 1
ATOM 1309 N N . ILE A 1 169 ? -18.604 1.709 25.935 1.00 96.06 169 ILE A N 1
ATOM 1310 C CA . ILE A 1 169 ? -19.762 2.279 26.634 1.00 96.06 169 ILE A CA 1
ATOM 1311 C C . ILE A 1 169 ? -20.910 1.273 26.647 1.00 96.06 169 ILE A C 1
ATOM 1313 O O . ILE A 1 169 ? -21.435 0.972 27.713 1.00 96.06 169 ILE A O 1
ATOM 1317 N N . ASN A 1 170 ? -21.275 0.698 25.502 1.00 94.00 170 ASN A N 1
ATOM 1318 C CA . ASN A 1 170 ? -22.372 -0.265 25.415 1.00 94.00 170 ASN A CA 1
ATOM 1319 C C . ASN A 1 170 ? -22.099 -1.517 26.251 1.00 94.00 170 ASN A C 1
ATOM 1321 O O . ASN A 1 170 ? -22.999 -2.006 26.932 1.00 94.00 170 ASN A O 1
ATOM 1325 N N . ARG A 1 171 ? -20.858 -2.012 26.253 1.00 94.38 171 ARG A N 1
ATOM 1326 C CA . ARG A 1 171 ? -20.454 -3.148 27.087 1.00 94.38 171 ARG A CA 1
ATOM 1327 C C . ARG A 1 171 ? -20.650 -2.839 28.570 1.00 94.38 171 ARG A C 1
ATOM 1329 O O . ARG A 1 171 ? -21.181 -3.674 29.301 1.00 94.38 171 ARG A O 1
ATOM 1336 N N . GLU A 1 172 ? -20.267 -1.639 28.995 1.00 94.50 172 GLU A N 1
ATOM 1337 C CA . GLU A 1 172 ? -20.414 -1.196 30.380 1.00 94.50 172 GLU A CA 1
ATOM 1338 C C . GLU A 1 172 ? -21.882 -0.953 30.754 1.00 94.50 172 GLU A C 1
ATOM 1340 O O . GLU A 1 172 ? -22.325 -1.359 31.827 1.00 94.50 172 GLU A O 1
ATOM 1345 N N . GLN A 1 173 ? -22.673 -0.369 29.852 1.00 92.69 173 GLN A N 1
ATOM 1346 C CA . GLN A 1 173 ? -24.111 -0.182 30.056 1.00 92.69 173 GLN A CA 1
ATOM 1347 C C . GLN A 1 173 ? -24.843 -1.525 30.175 1.00 92.69 173 GLN A C 1
ATOM 1349 O O . GLN A 1 173 ? -25.672 -1.693 31.067 1.00 92.69 173 GLN A O 1
ATOM 1354 N N . VAL A 1 174 ? -24.500 -2.517 29.344 1.00 94.00 174 VAL A N 1
ATOM 1355 C CA . VAL A 1 174 ? -25.065 -3.876 29.432 1.00 94.00 174 VAL A CA 1
ATOM 1356 C C . VAL A 1 174 ? -24.668 -4.552 30.744 1.00 94.00 174 VAL A C 1
ATOM 1358 O O . VAL A 1 174 ? -25.504 -5.199 31.378 1.00 94.00 174 VAL A O 1
ATOM 1361 N N . LYS A 1 175 ? -23.420 -4.374 31.194 1.00 94.88 175 LYS A N 1
ATOM 1362 C CA . LYS A 1 175 ? -22.958 -4.904 32.482 1.00 94.88 175 LYS A CA 1
ATOM 1363 C C . LYS A 1 175 ? -23.747 -4.302 33.649 1.00 94.88 175 LYS A C 1
ATOM 1365 O O . LYS A 1 175 ? -24.287 -5.051 34.460 1.00 94.88 175 LYS A O 1
ATOM 1370 N N . LYS A 1 176 ? -23.907 -2.975 33.674 1.00 95.12 176 LYS A N 1
ATOM 1371 C CA . LYS A 1 176 ? -24.693 -2.261 34.697 1.00 95.12 176 LYS A CA 1
ATOM 1372 C C . LYS A 1 176 ? -26.175 -2.646 34.674 1.00 95.12 176 LYS A C 1
ATOM 1374 O O . LYS A 1 176 ? -26.763 -2.884 35.726 1.00 95.12 176 LYS A O 1
ATOM 1379 N N . ALA A 1 177 ? -26.783 -2.769 33.492 1.00 93.44 177 ALA A N 1
ATOM 1380 C CA . ALA A 1 177 ? -28.178 -3.197 33.356 1.00 93.44 177 ALA A CA 1
ATOM 1381 C C . ALA A 1 177 ? -28.402 -4.624 33.886 1.00 93.44 177 ALA A C 1
ATOM 1383 O O . ALA A 1 177 ? -29.412 -4.893 34.541 1.00 93.44 177 ALA A O 1
ATOM 1384 N N . ARG A 1 178 ? -27.438 -5.526 33.652 1.00 94.19 178 ARG A N 1
ATOM 1385 C CA . ARG A 1 178 ? -27.468 -6.898 34.170 1.00 94.19 178 ARG A CA 1
ATOM 1386 C C . ARG A 1 178 ? -27.420 -6.932 35.700 1.00 94.19 178 ARG A C 1
ATOM 1388 O O . ARG A 1 178 ? -28.188 -7.680 36.296 1.00 94.19 178 ARG A O 1
ATOM 1395 N N . GLU A 1 179 ? -26.573 -6.116 36.326 1.00 95.50 179 GLU A N 1
ATOM 1396 C CA . GLU A 1 179 ? -26.475 -6.024 37.792 1.00 95.50 179 GLU A CA 1
ATOM 1397 C C . GLU A 1 179 ? -27.783 -5.506 38.424 1.00 95.50 179 GLU A C 1
ATOM 1399 O O . GLU A 1 179 ? -28.288 -6.105 39.373 1.00 95.50 179 GLU A O 1
ATOM 1404 N N . ILE A 1 180 ? -28.411 -4.471 37.849 1.00 94.69 180 ILE A N 1
ATOM 1405 C CA . ILE A 1 180 ? -29.694 -3.926 38.343 1.00 94.69 180 ILE A CA 1
ATOM 1406 C C . ILE A 1 180 ? -30.828 -4.962 38.265 1.00 94.69 180 ILE A C 1
ATOM 1408 O O . ILE A 1 180 ? -31.665 -5.037 39.169 1.00 94.69 180 ILE A O 1
ATOM 1412 N N . LEU A 1 181 ? -30.881 -5.761 37.195 1.00 94.19 181 LEU A N 1
ATOM 1413 C CA . LEU A 1 181 ? -31.898 -6.803 37.028 1.00 94.19 181 LEU A CA 1
ATOM 1414 C C . LEU A 1 181 ? -31.771 -7.908 38.094 1.00 94.19 181 LEU A C 1
ATOM 1416 O O . LEU A 1 181 ? -32.786 -8.365 38.626 1.00 94.19 181 LEU A O 1
ATOM 1420 N N . ILE A 1 182 ? -30.541 -8.300 38.445 1.00 95.31 182 ILE A N 1
ATOM 1421 C CA . ILE A 1 182 ? -30.274 -9.303 39.488 1.00 95.31 182 ILE A CA 1
ATOM 1422 C C . ILE A 1 182 ? -30.770 -8.796 40.851 1.00 95.31 182 ILE A C 1
ATOM 1424 O O . ILE A 1 182 ? -31.558 -9.483 41.499 1.00 95.31 182 ILE A O 1
ATOM 1428 N N . LEU A 1 183 ? -30.445 -7.552 41.224 1.00 94.50 183 LEU A N 1
ATOM 1429 C CA . LEU A 1 183 ? -30.887 -6.943 42.491 1.00 94.50 183 LEU A CA 1
ATOM 1430 C C . LEU A 1 183 ? -32.422 -6.831 42.603 1.00 94.50 183 LEU A C 1
ATOM 1432 O O . LEU A 1 183 ? -33.014 -7.044 43.667 1.00 94.50 183 LEU A O 1
ATOM 1436 N N . ARG A 1 184 ? -33.111 -6.523 41.496 1.00 93.00 184 ARG A N 1
ATOM 1437 C CA . ARG A 1 184 ? -34.586 -6.511 41.463 1.00 93.00 184 ARG A CA 1
ATOM 1438 C C . ARG A 1 184 ? -35.171 -7.911 41.636 1.00 93.00 184 ARG A C 1
ATOM 1440 O O . ARG A 1 184 ? -36.186 -8.062 42.304 1.00 93.00 184 ARG A O 1
ATOM 1447 N N . THR A 1 185 ? -34.531 -8.925 41.065 1.00 93.88 185 THR A N 1
ATOM 1448 C CA . THR A 1 185 ? -34.982 -10.316 41.194 1.00 93.88 185 THR A CA 1
ATOM 1449 C C . THR A 1 185 ? -34.828 -10.803 42.637 1.00 93.88 185 THR A C 1
ATOM 1451 O O . THR A 1 185 ? -35.769 -11.365 43.190 1.00 93.88 185 THR A O 1
ATOM 1454 N N . GLU A 1 186 ? -33.702 -10.508 43.292 1.00 93.38 186 GLU A N 1
ATOM 1455 C CA . GLU A 1 186 ? -33.462 -10.865 44.700 1.00 93.38 186 GLU A CA 1
ATOM 1456 C C . GLU A 1 186 ? -34.445 -10.188 45.667 1.00 93.38 186 GLU A C 1
ATOM 1458 O O . GLU A 1 186 ? -34.970 -10.835 46.579 1.00 93.38 186 GLU A O 1
ATOM 1463 N N . SER A 1 187 ? -34.755 -8.903 45.452 1.00 92.12 187 SER A N 1
ATOM 1464 C CA . SER A 1 187 ? -35.743 -8.188 46.278 1.00 92.12 187 SER A CA 1
ATOM 1465 C C . SER A 1 187 ? -37.169 -8.730 46.096 1.00 92.12 187 SER A C 1
ATOM 1467 O O . SER A 1 187 ? -37.885 -8.884 47.087 1.00 92.12 187 SER A O 1
ATOM 1469 N N . GLN A 1 188 ? -37.573 -9.092 44.870 1.00 91.12 188 GLN A N 1
ATOM 1470 C CA . GLN A 1 188 ? -38.863 -9.749 44.603 1.00 91.12 188 GLN A CA 1
ATOM 1471 C C . GLN A 1 188 ? -38.948 -11.138 45.256 1.00 91.12 188 GLN A C 1
ATOM 1473 O O . GLN A 1 188 ? -39.932 -11.437 45.931 1.00 91.12 188 GLN A O 1
ATOM 1478 N N . VAL A 1 189 ? -37.908 -11.970 45.118 1.00 91.50 189 VAL A N 1
ATOM 1479 C CA . VAL A 1 189 ? -37.847 -13.305 45.747 1.00 91.50 189 VAL A CA 1
ATOM 1480 C C . VAL A 1 189 ? -37.935 -13.199 47.272 1.00 91.50 189 VAL A C 1
ATOM 1482 O O . VAL A 1 189 ? -38.681 -13.952 47.901 1.00 91.50 189 VAL A O 1
ATOM 1485 N N . SER A 1 190 ? -37.235 -12.230 47.868 1.00 90.31 190 SER A N 1
ATOM 1486 C CA . SER A 1 190 ? -37.277 -11.988 49.314 1.00 90.31 190 SER A CA 1
ATOM 1487 C C . SER A 1 190 ? -38.684 -11.601 49.782 1.00 90.31 190 SER A C 1
ATOM 1489 O O . SER A 1 190 ? -39.183 -12.173 50.750 1.00 90.31 190 SER A O 1
ATOM 1491 N N . ALA A 1 191 ? -39.363 -10.692 49.072 1.00 89.06 191 ALA A N 1
ATOM 1492 C CA . ALA A 1 191 ? -40.723 -10.265 49.409 1.00 89.06 191 ALA A CA 1
ATOM 1493 C C . ALA A 1 191 ? -41.738 -11.425 49.374 1.00 89.06 191 ALA A C 1
ATOM 1495 O O . ALA A 1 191 ? -42.552 -11.559 50.290 1.00 89.06 191 ALA A O 1
ATOM 1496 N N . VAL A 1 192 ? -41.659 -12.297 48.361 1.00 89.69 192 VAL A N 1
ATOM 1497 C CA . VAL A 1 192 ? -42.514 -13.495 48.259 1.00 89.69 192 VAL A CA 1
ATOM 1498 C C . VAL A 1 192 ? -42.224 -14.485 49.394 1.00 89.69 192 VAL A C 1
ATOM 1500 O O . VAL A 1 192 ? -43.158 -14.997 50.013 1.00 89.69 192 VAL A O 1
ATOM 1503 N N . SER A 1 193 ? -40.946 -14.715 49.715 1.00 87.38 193 SER A N 1
ATOM 1504 C CA . SER A 1 193 ? -40.531 -15.608 50.805 1.00 87.38 193 SER A CA 1
ATOM 1505 C C . SER A 1 193 ? -41.081 -15.151 52.164 1.00 87.38 193 SER A C 1
ATOM 1507 O O . SER A 1 193 ? -41.760 -15.927 52.842 1.00 87.38 193 SER A O 1
ATOM 1509 N N . TYR A 1 194 ? -40.909 -13.871 52.524 1.00 82.62 194 TYR A N 1
ATOM 1510 C CA . TYR A 1 194 ? -41.460 -13.311 53.768 1.00 82.62 194 TYR A CA 1
ATOM 1511 C C . TYR A 1 194 ? -42.991 -13.379 53.829 1.00 82.62 194 TYR A C 1
ATOM 1513 O O . TYR A 1 194 ? -43.539 -13.726 54.877 1.00 82.62 194 TYR A O 1
ATOM 1521 N N . GLY A 1 195 ? -43.683 -13.097 52.719 1.00 82.19 195 GLY A N 1
ATOM 1522 C CA . GLY A 1 195 ? -45.142 -13.219 52.641 1.00 82.19 195 GLY A CA 1
ATOM 1523 C C . GLY A 1 195 ? -45.625 -14.651 52.889 1.00 82.19 195 GLY A C 1
ATOM 1524 O O . GLY A 1 195 ? -46.551 -14.867 53.673 1.00 82.19 195 GLY A O 1
ATOM 1525 N N . SER A 1 196 ? -44.951 -15.641 52.291 1.00 77.56 196 SER A N 1
ATOM 1526 C CA . SER A 1 196 ? -45.260 -17.058 52.519 1.00 77.56 196 SER A CA 1
ATOM 1527 C C . SER A 1 196 ? -45.008 -17.477 53.972 1.00 77.56 196 SER A C 1
ATOM 1529 O O . SER A 1 196 ? -45.855 -18.131 54.582 1.00 77.56 196 SER A O 1
ATOM 1531 N N . MET A 1 197 ? -43.906 -17.014 54.573 1.00 74.44 197 MET A N 1
ATOM 1532 C CA . MET A 1 197 ? -43.568 -17.304 55.963 1.00 74.44 197 MET A CA 1
ATOM 1533 C C . MET A 1 197 ? -44.617 -16.708 56.910 1.00 74.44 197 MET A C 1
ATOM 1535 O O . MET A 1 197 ? -45.182 -17.448 57.708 1.00 74.44 197 MET A O 1
ATOM 1539 N N . MET A 1 198 ? -44.974 -15.423 56.785 1.00 68.12 198 MET A N 1
ATOM 1540 C CA . MET A 1 198 ? -46.011 -14.801 57.630 1.00 68.12 198 MET A CA 1
ATOM 1541 C C . MET A 1 198 ? -47.368 -15.506 57.538 1.00 68.12 198 MET A C 1
ATOM 1543 O O . MET A 1 198 ? -48.025 -15.681 58.564 1.00 68.12 198 MET A O 1
ATOM 1547 N N . SER A 1 199 ? -47.768 -15.967 56.348 1.00 68.06 199 SER A N 1
ATOM 1548 C CA . SER A 1 199 ? -49.008 -16.740 56.195 1.00 68.06 199 SER A CA 1
ATOM 1549 C C . SER A 1 199 ? -48.986 -18.064 56.975 1.00 68.06 199 SER A C 1
ATOM 1551 O O . SER A 1 199 ? -50.009 -18.463 57.525 1.00 68.06 199 SER A O 1
ATOM 1553 N N . SER A 1 200 ? -47.810 -18.690 57.113 1.00 63.00 200 SER A N 1
ATOM 1554 C CA . SER A 1 200 ? -47.622 -19.930 57.874 1.00 63.00 200 SER A CA 1
ATOM 1555 C C . SER A 1 200 ? -47.627 -19.723 59.395 1.00 63.00 200 SER A C 1
ATOM 1557 O O . SER A 1 200 ? -48.024 -20.633 60.121 1.00 63.00 200 SER A O 1
ATOM 1559 N N . TRP A 1 201 ? -47.199 -18.560 59.903 1.00 57.09 201 TRP A N 1
ATOM 1560 C CA . TRP A 1 201 ? -47.211 -18.255 61.347 1.00 57.09 201 TRP A CA 1
ATOM 1561 C C . TRP A 1 201 ? -48.574 -17.739 61.843 1.00 57.09 201 TRP A C 1
ATOM 1563 O O . TRP A 1 201 ? -48.866 -17.826 63.033 1.00 57.09 201 TRP A O 1
ATOM 1573 N N . GLY A 1 202 ? -49.446 -17.264 60.945 1.00 56.69 202 GLY A N 1
ATOM 1574 C CA . GLY A 1 202 ? -50.803 -16.799 61.268 1.00 56.69 202 GLY A CA 1
ATOM 1575 C C . GLY A 1 202 ? -51.820 -17.898 61.611 1.00 56.69 202 GLY A C 1
ATOM 1576 O O . GLY A 1 202 ? -52.984 -17.591 61.853 1.00 56.69 202 GLY A O 1
ATOM 1577 N N . GLN A 1 203 ? -51.411 -19.170 61.632 1.00 55.53 203 GLN A N 1
ATOM 1578 C CA . GLN A 1 203 ? -52.292 -20.324 61.854 1.00 55.53 203 GLN A CA 1
ATOM 1579 C C . GLN A 1 203 ? -52.004 -21.104 63.146 1.00 55.53 203 GLN A C 1
ATOM 1581 O O . GLN A 1 203 ? -52.471 -22.232 63.279 1.00 55.53 203 GLN A O 1
ATOM 1586 N N . GLN A 1 204 ? -51.292 -20.540 64.129 1.00 57.47 204 GLN A N 1
ATOM 1587 C CA . GLN A 1 204 ? -51.207 -21.175 65.451 1.00 57.47 204 GLN A CA 1
ATOM 1588 C C . GLN A 1 204 ? -52.474 -20.883 66.280 1.00 57.47 204 GLN A C 1
ATOM 1590 O O . GLN A 1 204 ? -52.695 -19.733 66.669 1.00 57.47 204 GLN A O 1
ATOM 1595 N N . PRO A 1 205 ? -53.325 -21.891 66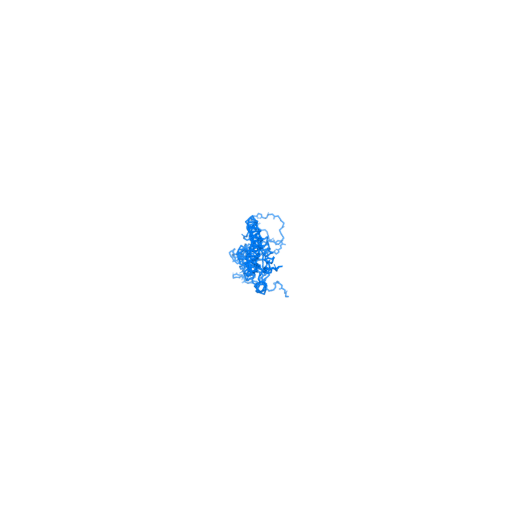.569 1.00 49.69 205 PRO A N 1
ATOM 1596 C CA . PRO A 1 205 ? -54.503 -21.692 67.398 1.00 49.69 205 PRO A CA 1
ATOM 1597 C C . PRO A 1 205 ? -54.075 -21.413 68.843 1.00 49.69 205 PRO A C 1
ATOM 1599 O O . PRO A 1 205 ? -53.306 -22.167 69.440 1.00 49.69 205 PRO A O 1
ATOM 1602 N N . LEU A 1 206 ? -54.601 -20.322 69.403 1.00 47.44 206 LEU A N 1
ATOM 1603 C CA . LEU A 1 206 ? -54.501 -19.969 70.818 1.00 47.44 206 LEU A CA 1
ATOM 1604 C C . LEU A 1 206 ? -55.010 -21.134 71.685 1.00 47.44 206 LEU A C 1
ATOM 1606 O O . LEU A 1 206 ? -56.216 -21.306 71.872 1.00 47.44 206 LEU A O 1
ATOM 1610 N N . MET A 1 207 ? -54.091 -21.931 72.236 1.00 51.44 207 MET A N 1
ATOM 1611 C CA . MET A 1 207 ? -54.406 -22.847 73.327 1.00 51.44 207 MET A CA 1
ATOM 1612 C C . MET A 1 207 ? -54.669 -22.020 74.588 1.00 51.44 207 MET A C 1
ATOM 1614 O O . MET A 1 207 ? -53.749 -21.483 75.202 1.00 51.44 207 MET A O 1
ATOM 1618 N N . LYS A 1 208 ? -55.952 -21.903 74.950 1.00 45.97 208 LYS A N 1
ATOM 1619 C CA . LYS A 1 208 ? -56.399 -21.427 76.263 1.00 45.97 208 LYS A CA 1
ATOM 1620 C C . LYS A 1 208 ? -55.823 -22.354 77.334 1.00 45.97 208 LYS A C 1
ATOM 1622 O O . LYS A 1 208 ? -56.119 -23.547 77.322 1.00 45.97 208 LYS A O 1
ATOM 1627 N N . GLN A 1 209 ? -55.017 -21.805 78.237 1.00 49.31 209 GLN A N 1
ATOM 1628 C CA . GLN A 1 209 ? -54.641 -22.491 79.471 1.00 49.31 209 GLN A CA 1
ATOM 1629 C C . GLN A 1 209 ? -55.692 -22.230 80.569 1.00 49.31 209 GLN A C 1
ATOM 1631 O O . GLN A 1 209 ? -56.290 -21.149 80.555 1.00 49.31 209 GLN A O 1
ATOM 1636 N N . PRO A 1 210 ? -55.965 -23.239 81.422 1.00 58.88 210 PRO A N 1
ATOM 1637 C CA . PRO A 1 210 ? -57.071 -23.266 82.384 1.00 58.88 210 PRO A CA 1
ATOM 1638 C C . PRO A 1 210 ? -56.886 -22.344 83.593 1.00 58.88 210 PRO A C 1
ATOM 1640 O O . PRO A 1 210 ? -55.723 -22.075 83.970 1.00 58.88 210 PRO A O 1
#

Secondary structure (DSSP, 8-state):
--HHHHT-B--TT-SSSSBS-GGG-TTS-TTTGGGGSEEEEESS--S---SSPPPPSS-EEEEE-TTEESTTS-EEPPBHHHHHHHHHHHGGGTHHHHHHT-HHHHHHHHHTTTGGGHHHHHHHHHHHHS-PBPTTSPBPB----HHHHHHHHHHHHHHHHHHHHHHHHHHHHHHHHHHHHHHHHHHHHHHHHHHHHHHHHTT-------

Organism: NCBI:txid89044

Foldseek 3Di:
DDLQVVQFDDFPPDPDDGHSAQLVDPPDDQCPQLVNFFDKDAPDDDDDDDDDDDDRPHDIFTDGDLQFDDRSRPHGFAALVVLLVCLLPVVLQQSSCVSLVNVVVNVVSNVCSNVVCPNSLVSNCVSQVDFDHGPVRDTHRPPHDNVNSVVSSVVSVVVVVVVVVVVVVVVVVVVVVVVVVVVVVVVVVVVVVVVVVVVVVVPDDDDDDD

pLDDT: mean 84.89, std 13.05, range [45.97, 96.81]

Solvent-accessible surface area (backbone atoms only — not comparable to full-atom values): 11944 Å² total; per-residue (Å²): 136,60,68,76,68,75,57,43,40,72,63,91,90,58,94,62,73,77,33,69,46,58,56,72,50,88,85,60,61,80,66,62,29,19,71,54,35,38,45,73,39,63,74,73,79,80,77,90,78,65,100,70,84,73,83,77,96,55,64,48,41,50,46,45,38,73,55,29,33,69,79,42,22,78,42,75,39,54,55,28,45,61,41,30,53,30,22,70,78,36,19,51,59,15,46,26,32,48,73,41,56,37,51,71,62,13,51,51,23,46,79,48,63,9,55,83,50,56,54,27,54,50,47,37,52,52,43,48,74,40,60,47,68,33,72,85,74,46,58,29,16,81,70,58,52,68,68,60,40,51,53,52,51,52,53,50,52,50,51,52,52,51,51,52,48,51,51,52,52,50,53,50,52,52,53,53,52,52,54,55,52,51,57,54,49,53,54,52,53,49,54,54,51,52,53,55,51,53,62,64,66,75,68,72,78,85,78,81,79,133

Radius of gyration: 36.41 Å; Cα contacts (8 Å, |Δi|>4): 239; chains: 1; bounding box: 88×46×118 Å

InterPro domains:
  IPR007829 TM2 domain [PF05154] (76-124)
  IPR050932 TM2 domain-containing protein 1-3-like [PTHR21016] (78-133)

Mean predicted aligned error: 10.97 Å

Sequence (210 aa):
ENYLEQYKVSPPGSHQGPILNSCTDIGLDPSLLCTGHGRCKDWFDPLPLDSKRPAPLGPSFCECDRDWTGPECDIQRKSQFTAFVLSMFFGMFGADMFYLGWFGLGVAKLCTLGGLGVWWIFDVARIGSSPVSTVDSFRVAADVEHWAFVLCFLSFTAVLAFGLSIWSINREQVKKAREILILRTESQVSAVSYGSMMSSWGQQPLMKQP